Protein AF-A0A2G2C9H1-F1 (afdb_monomer_lite)

Structure (mmCIF, N/CA/C/O backbone):
data_AF-A0A2G2C9H1-F1
#
_entry.id   AF-A0A2G2C9H1-F1
#
loop_
_atom_site.group_PDB
_atom_site.id
_atom_site.type_symbol
_atom_site.label_atom_id
_atom_site.label_alt_id
_atom_site.label_comp_id
_atom_site.label_asym_id
_atom_site.label_entity_id
_atom_site.label_seq_id
_atom_site.pdbx_PDB_ins_code
_atom_site.Cartn_x
_atom_site.Cartn_y
_atom_site.Cartn_z
_atom_site.occupancy
_atom_site.B_iso_or_equiv
_atom_site.auth_seq_id
_atom_site.auth_comp_id
_atom_site.auth_asym_id
_atom_site.auth_atom_id
_atom_site.pdbx_PDB_model_num
ATOM 1 N N . MET A 1 1 ? 23.136 -4.762 14.634 1.00 49.09 1 MET A N 1
ATOM 2 C CA . MET A 1 1 ? 22.150 -5.448 13.784 1.00 49.09 1 MET A CA 1
ATOM 3 C C . MET A 1 1 ? 21.616 -6.623 14.573 1.00 49.09 1 MET A C 1
ATOM 5 O O . MET A 1 1 ? 22.398 -7.492 14.954 1.00 49.09 1 MET A O 1
ATOM 9 N N . SER A 1 2 ? 20.347 -6.567 14.955 1.00 43.72 2 SER A N 1
ATOM 10 C CA . SER A 1 2 ? 19.687 -7.634 15.710 1.00 43.72 2 SER A CA 1
ATOM 11 C C . SER A 1 2 ? 19.423 -8.851 14.798 1.00 43.72 2 SER A C 1
ATOM 13 O O . SER A 1 2 ? 19.455 -8.735 13.569 1.00 43.72 2 SER A O 1
ATOM 15 N N . MET A 1 3 ? 19.166 -10.040 15.362 1.00 52.12 3 MET A N 1
ATOM 16 C CA . MET A 1 3 ? 18.751 -11.195 14.540 1.00 52.12 3 MET A CA 1
ATOM 17 C C . MET A 1 3 ? 17.415 -10.939 13.819 1.00 52.12 3 MET A C 1
ATOM 19 O O . MET A 1 3 ? 17.218 -11.446 12.716 1.00 52.12 3 MET A O 1
ATOM 23 N N . THR A 1 4 ? 16.534 -10.114 14.396 1.00 59.34 4 THR A N 1
ATOM 24 C CA . THR A 1 4 ? 15.259 -9.703 13.793 1.00 59.34 4 THR A CA 1
ATOM 25 C C . THR A 1 4 ? 15.456 -8.790 12.580 1.00 59.34 4 THR A C 1
ATOM 27 O O . THR A 1 4 ? 14.817 -9.034 11.558 1.00 59.34 4 THR A O 1
ATOM 30 N N . ASP A 1 5 ? 16.426 -7.863 12.604 1.00 64.88 5 ASP A N 1
ATOM 31 C CA . ASP A 1 5 ? 16.750 -7.011 11.439 1.00 64.88 5 ASP A CA 1
ATOM 32 C C . ASP A 1 5 ? 17.152 -7.864 10.231 1.00 64.88 5 ASP A C 1
ATOM 34 O O . ASP A 1 5 ? 16.817 -7.570 9.087 1.00 64.88 5 ASP A O 1
ATOM 38 N N . THR A 1 6 ? 17.895 -8.944 10.483 1.00 72.75 6 THR A N 1
ATOM 39 C CA . THR A 1 6 ? 18.410 -9.816 9.421 1.00 72.75 6 THR A CA 1
ATOM 40 C C . THR A 1 6 ? 17.282 -10.636 8.785 1.00 72.75 6 THR A C 1
ATOM 42 O O . THR A 1 6 ? 17.287 -10.853 7.575 1.00 72.75 6 THR A O 1
ATOM 45 N N . ALA A 1 7 ? 16.288 -11.053 9.575 1.00 87.00 7 ALA A N 1
ATOM 46 C CA . ALA A 1 7 ? 15.131 -11.795 9.082 1.00 87.00 7 ALA A CA 1
ATOM 47 C C . ALA A 1 7 ? 14.200 -10.918 8.230 1.00 87.00 7 ALA A C 1
ATOM 49 O O . ALA A 1 7 ? 13.848 -11.307 7.118 1.00 87.00 7 ALA A O 1
ATOM 50 N N . GLU A 1 8 ? 13.853 -9.718 8.695 1.00 91.94 8 GLU A N 1
ATOM 51 C CA . GLU A 1 8 ? 12.958 -8.830 7.942 1.00 91.94 8 GLU A CA 1
ATOM 52 C C . GLU A 1 8 ? 13.624 -8.225 6.708 1.00 91.94 8 GLU A C 1
ATOM 54 O O . GLU A 1 8 ? 12.959 -8.004 5.701 1.00 91.94 8 GLU A O 1
ATOM 59 N N . ASN A 1 9 ? 14.944 -8.023 6.724 1.00 90.19 9 ASN A N 1
ATOM 60 C CA . ASN A 1 9 ? 15.671 -7.686 5.500 1.00 90.19 9 ASN A CA 1
ATOM 61 C C . ASN A 1 9 ? 15.537 -8.790 4.445 1.00 90.19 9 ASN A C 1
ATOM 63 O O . ASN A 1 9 ? 15.351 -8.488 3.270 1.00 90.19 9 ASN A O 1
ATOM 67 N N . ASN A 1 10 ? 15.586 -10.065 4.843 1.00 93.69 10 ASN A N 1
ATOM 68 C CA . ASN A 1 10 ? 15.377 -11.171 3.908 1.00 93.69 10 ASN A CA 1
ATOM 69 C C . ASN A 1 10 ? 13.933 -11.225 3.395 1.00 93.69 10 ASN A C 1
ATOM 71 O O . ASN A 1 10 ? 13.735 -11.492 2.214 1.00 93.69 10 ASN A O 1
ATOM 75 N N . MET A 1 11 ? 12.940 -10.943 4.243 1.00 96.31 11 MET A N 1
ATOM 76 C CA . MET A 1 11 ? 11.532 -10.860 3.828 1.00 96.31 11 MET A CA 1
ATOM 77 C C . MET A 1 11 ? 11.315 -9.740 2.801 1.00 96.31 11 MET A C 1
ATOM 79 O O . MET A 1 11 ? 10.787 -9.992 1.718 1.00 96.31 11 MET A O 1
ATOM 83 N N . ALA A 1 12 ? 11.804 -8.531 3.087 1.00 95.19 12 ALA A N 1
ATOM 84 C CA . ALA A 1 12 ? 11.688 -7.398 2.175 1.00 95.19 12 ALA A CA 1
ATOM 85 C C . ALA A 1 12 ? 12.452 -7.651 0.862 1.00 95.19 12 ALA A C 1
ATOM 87 O O . ALA A 1 12 ? 11.939 -7.404 -0.229 1.00 95.19 12 ALA A O 1
ATOM 88 N N . ASN A 1 13 ? 13.645 -8.246 0.934 1.00 92.50 13 ASN A N 1
ATOM 89 C CA . ASN A 1 13 ? 14.411 -8.610 -0.258 1.00 92.50 13 ASN A CA 1
ATOM 90 C C . ASN A 1 13 ? 13.768 -9.744 -1.066 1.00 92.50 13 ASN A C 1
ATOM 92 O O . ASN A 1 13 ? 13.920 -9.763 -2.284 1.00 92.50 13 ASN A O 1
ATOM 96 N N . ALA A 1 14 ? 13.024 -10.656 -0.435 1.00 97.44 14 ALA A N 1
ATOM 97 C CA . ALA A 1 14 ? 12.243 -11.655 -1.159 1.00 97.44 14 ALA A CA 1
ATOM 98 C C . ALA A 1 14 ? 11.138 -10.989 -1.993 1.00 97.44 14 ALA A C 1
ATOM 100 O O . ALA A 1 14 ? 10.982 -11.326 -3.164 1.00 97.44 14 ALA A O 1
ATOM 101 N N . ILE A 1 15 ? 10.435 -9.994 -1.436 1.00 98.19 15 ILE A N 1
ATOM 102 C CA . ILE A 1 15 ? 9.453 -9.185 -2.181 1.00 98.19 15 ILE A CA 1
ATOM 103 C C . ILE A 1 15 ? 10.123 -8.475 -3.364 1.00 98.19 15 ILE A C 1
ATOM 105 O O . ILE A 1 15 ? 9.612 -8.530 -4.486 1.00 98.19 15 ILE A O 1
ATOM 109 N N . ARG A 1 16 ? 11.285 -7.847 -3.142 1.00 93.75 16 ARG A N 1
ATOM 110 C CA . ARG A 1 16 ? 12.054 -7.165 -4.200 1.00 93.75 16 ARG A CA 1
ATOM 111 C C . ARG A 1 16 ? 12.460 -8.117 -5.319 1.00 93.75 16 ARG A C 1
ATOM 113 O O . ARG A 1 16 ? 12.230 -7.806 -6.484 1.00 93.75 16 ARG A O 1
ATOM 120 N N . ALA A 1 17 ? 13.011 -9.277 -4.965 1.00 93.12 17 ALA A N 1
ATOM 121 C CA . ALA A 1 17 ? 13.463 -10.272 -5.929 1.00 93.12 17 ALA A CA 1
ATOM 122 C C . ALA A 1 17 ? 12.301 -10.834 -6.757 1.00 93.12 17 ALA A C 1
ATOM 124 O O . ALA A 1 17 ? 12.351 -10.805 -7.984 1.00 93.12 17 ALA A O 1
ATOM 125 N N . LEU A 1 18 ? 11.211 -11.251 -6.102 1.00 98.00 18 LEU A N 1
ATOM 126 C CA . LEU A 1 18 ? 10.009 -11.725 -6.794 1.00 98.00 18 LEU A CA 1
ATOM 127 C C . LEU A 1 18 ? 9.446 -10.656 -7.737 1.00 98.00 18 LEU A C 1
ATOM 129 O O . LEU A 1 18 ? 9.079 -10.969 -8.867 1.00 98.00 18 LEU A O 1
ATOM 133 N N . THR A 1 19 ? 9.416 -9.396 -7.296 1.00 96.38 19 THR A N 1
ATOM 134 C CA . THR A 1 19 ? 8.946 -8.267 -8.108 1.00 96.38 19 THR A CA 1
ATOM 135 C C . THR A 1 19 ? 9.797 -8.083 -9.358 1.00 96.38 19 THR A C 1
ATOM 137 O O . THR A 1 19 ? 9.252 -8.088 -10.463 1.00 96.38 19 THR A O 1
ATOM 140 N N . MET A 1 20 ? 11.109 -7.880 -9.204 1.00 89.50 20 MET A N 1
ATOM 141 C CA . MET A 1 20 ? 11.975 -7.548 -10.337 1.00 89.50 20 MET A CA 1
ATOM 142 C C . MET A 1 20 ? 12.031 -8.698 -11.350 1.00 89.50 20 MET A C 1
ATOM 144 O O . MET A 1 20 ? 11.916 -8.452 -12.550 1.00 89.50 20 MET A O 1
ATOM 148 N N . ASP A 1 21 ? 12.084 -9.947 -10.875 1.00 90.12 21 ASP A N 1
ATOM 149 C CA . ASP A 1 21 ? 12.132 -11.131 -11.734 1.00 90.12 21 ASP A CA 1
ATOM 150 C C . ASP A 1 21 ? 10.814 -11.338 -12.492 1.00 90.12 21 ASP A C 1
ATOM 152 O O . ASP A 1 21 ? 10.832 -11.603 -13.695 1.00 90.12 21 ASP A O 1
ATOM 156 N N . ALA A 1 22 ? 9.660 -11.181 -11.833 1.00 93.88 22 ALA A N 1
ATOM 157 C CA . ALA A 1 22 ? 8.357 -11.346 -12.481 1.00 93.88 22 ALA A CA 1
ATOM 158 C C . ALA A 1 22 ? 8.083 -10.250 -13.520 1.00 93.88 22 ALA A C 1
ATOM 160 O O . ALA A 1 22 ? 7.604 -10.540 -14.619 1.00 93.88 22 ALA A O 1
ATOM 161 N N . VAL A 1 23 ? 8.418 -8.993 -13.205 1.00 86.44 23 VAL A N 1
ATOM 162 C CA . VAL A 1 23 ? 8.303 -7.870 -14.151 1.00 86.44 23 VAL A CA 1
ATOM 163 C C . VAL A 1 23 ? 9.212 -8.093 -15.361 1.00 86.44 23 VAL A C 1
ATOM 165 O O . VAL A 1 23 ? 8.775 -7.899 -16.498 1.00 86.44 23 VAL A O 1
ATOM 168 N N . GLN A 1 24 ? 10.450 -8.544 -15.134 1.00 84.44 24 GLN A N 1
ATOM 169 C CA . GLN A 1 24 ? 11.404 -8.840 -16.201 1.00 84.44 24 GLN A CA 1
ATOM 170 C C . GLN A 1 24 ? 10.944 -10.016 -17.072 1.00 84.44 24 GLN A C 1
ATOM 172 O O . GLN A 1 24 ? 11.025 -9.929 -18.298 1.00 84.44 24 GLN A O 1
ATOM 177 N N . ALA A 1 25 ? 10.428 -11.089 -16.466 1.00 82.81 25 ALA A N 1
ATOM 178 C CA . ALA A 1 25 ? 9.902 -12.254 -17.178 1.00 82.81 25 ALA A CA 1
ATOM 179 C C . ALA A 1 25 ? 8.678 -11.905 -18.040 1.00 82.81 25 ALA A C 1
ATOM 181 O O . ALA A 1 25 ? 8.556 -12.383 -19.167 1.00 82.81 25 ALA A O 1
ATOM 182 N N . ALA A 1 26 ? 7.801 -11.030 -17.542 1.00 84.69 26 ALA A N 1
ATOM 183 C CA . ALA A 1 26 ? 6.656 -10.523 -18.293 1.00 84.69 26 ALA A CA 1
ATOM 184 C C . ALA A 1 26 ? 7.039 -9.477 -19.356 1.00 84.69 26 ALA A C 1
ATOM 186 O O . ALA A 1 26 ? 6.204 -9.133 -20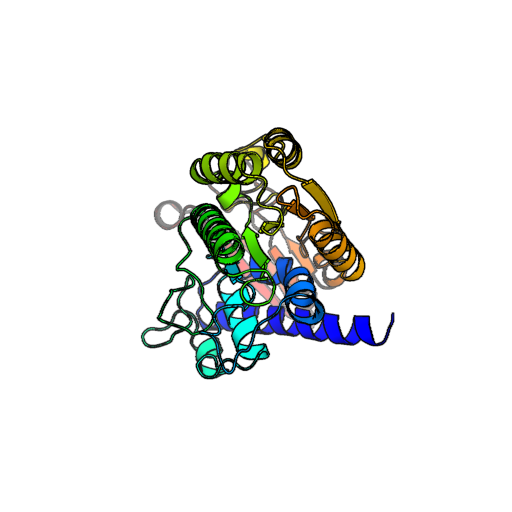.196 1.00 84.69 26 ALA A O 1
ATOM 187 N N . ASN A 1 27 ? 8.263 -8.933 -19.295 1.00 88.06 27 ASN A N 1
ATOM 188 C CA . ASN A 1 27 ? 8.705 -7.756 -20.050 1.00 88.06 27 ASN A CA 1
ATOM 189 C C . ASN A 1 27 ? 7.703 -6.584 -19.941 1.00 88.06 27 ASN A C 1
ATOM 191 O O . ASN A 1 27 ? 7.433 -5.865 -20.904 1.00 88.06 27 ASN A O 1
ATOM 195 N N . SER A 1 28 ? 7.057 -6.464 -18.776 1.00 83.50 28 SER A N 1
ATOM 196 C CA . SER A 1 28 ? 5.944 -5.549 -18.521 1.00 83.50 28 SER A CA 1
ATOM 197 C C . SER A 1 28 ? 5.666 -5.466 -17.023 1.00 83.50 28 SER A C 1
ATOM 199 O O . SER A 1 28 ? 5.574 -6.490 -16.350 1.00 83.50 28 SER A O 1
ATOM 201 N N . GLY A 1 29 ? 5.450 -4.262 -16.493 1.00 89.31 29 GLY A N 1
ATOM 202 C CA . GLY A 1 29 ? 5.064 -4.068 -15.095 1.00 89.31 29 GLY A CA 1
ATOM 203 C C . GLY A 1 29 ? 5.731 -2.869 -14.441 1.00 89.31 29 GLY A C 1
ATOM 204 O O . GLY A 1 29 ? 6.391 -2.079 -15.107 1.00 89.31 29 GLY A O 1
ATOM 205 N N . HIS A 1 30 ? 5.530 -2.743 -13.130 1.00 89.62 30 HIS A N 1
ATOM 206 C CA . HIS A 1 30 ? 5.985 -1.598 -12.343 1.00 89.62 30 HIS A CA 1
ATOM 207 C C . HIS A 1 30 ? 6.815 -2.098 -11.153 1.00 89.62 30 HIS A C 1
ATOM 209 O O . HIS A 1 30 ? 6.233 -2.510 -10.148 1.00 89.62 30 HIS A O 1
ATOM 215 N N . PRO A 1 31 ? 8.155 -2.112 -11.256 1.00 86.62 31 PRO A N 1
ATOM 216 C CA . PRO A 1 31 ? 9.010 -2.640 -10.198 1.00 86.62 31 PRO A CA 1
ATOM 217 C C . PRO A 1 31 ? 9.285 -1.616 -9.087 1.00 86.62 31 PRO A C 1
ATOM 219 O O . PRO A 1 31 ? 9.481 -2.011 -7.945 1.00 86.62 31 PRO A O 1
ATOM 222 N N . GLY A 1 32 ? 9.246 -0.313 -9.399 1.00 85.50 32 GLY A N 1
ATOM 223 C CA . GLY A 1 32 ? 9.651 0.763 -8.485 1.00 85.50 32 GLY A CA 1
ATOM 224 C C . GLY A 1 32 ? 8.892 0.765 -7.158 1.00 85.50 32 GLY A C 1
ATOM 225 O O . GLY A 1 32 ? 9.495 0.513 -6.117 1.00 85.50 32 GLY A O 1
ATOM 226 N N . MET A 1 33 ? 7.571 0.986 -7.197 1.00 92.06 33 MET A N 1
ATOM 227 C CA . MET A 1 33 ? 6.760 1.063 -5.974 1.00 92.06 33 MET A CA 1
ATOM 228 C C . MET A 1 33 ? 6.841 -0.215 -5.116 1.00 92.06 33 MET A C 1
ATOM 230 O O . MET A 1 33 ? 7.107 -0.088 -3.923 1.00 92.06 33 MET A O 1
ATOM 234 N N . PRO A 1 34 ? 6.692 -1.448 -5.655 1.00 94.94 34 PRO A N 1
ATOM 235 C CA . PRO A 1 34 ? 6.823 -2.647 -4.826 1.00 94.94 34 PRO A CA 1
ATOM 236 C C . PRO A 1 34 ? 8.170 -2.781 -4.115 1.00 94.94 34 PRO A C 1
ATOM 238 O O . PRO A 1 34 ? 8.212 -3.293 -3.001 1.00 94.94 34 PRO A O 1
ATOM 241 N N . MET A 1 35 ? 9.262 -2.337 -4.744 1.00 89.75 35 MET A N 1
ATOM 242 C CA . MET A 1 35 ? 10.593 -2.388 -4.138 1.00 89.75 35 MET A CA 1
ATOM 243 C C . MET A 1 35 ? 10.755 -1.325 -3.045 1.00 89.75 35 MET A C 1
ATOM 245 O O . MET A 1 35 ? 11.226 -1.648 -1.954 1.00 89.75 35 MET A O 1
ATOM 249 N N . GLY A 1 36 ? 10.282 -0.100 -3.302 1.00 87.81 36 GLY A N 1
ATOM 250 C CA . GLY A 1 36 ? 10.261 0.982 -2.315 1.00 87.81 36 GLY A CA 1
ATOM 251 C C . GLY A 1 36 ? 9.432 0.639 -1.076 1.00 87.81 36 GLY A C 1
ATOM 252 O O . GLY A 1 36 ? 9.897 0.758 0.053 1.00 87.81 36 GLY A O 1
ATOM 253 N N . MET A 1 37 ? 8.241 0.076 -1.283 1.00 94.94 37 MET A N 1
ATOM 254 C CA . MET A 1 37 ? 7.309 -0.286 -0.210 1.00 94.94 37 MET A CA 1
ATOM 255 C C . MET A 1 37 ? 7.601 -1.632 0.469 1.00 94.94 37 MET A C 1
ATOM 257 O O . MET A 1 37 ? 6.869 -2.016 1.384 1.00 94.94 37 MET A O 1
ATOM 261 N N . ALA A 1 38 ? 8.632 -2.377 0.056 1.00 95.62 38 ALA A N 1
ATOM 262 C CA . ALA A 1 38 ? 8.867 -3.729 0.567 1.00 95.62 38 ALA A CA 1
ATOM 263 C C . ALA A 1 38 ? 9.183 -3.759 2.073 1.00 95.62 38 ALA A C 1
ATOM 265 O O . ALA A 1 38 ? 8.743 -4.684 2.760 1.00 95.62 38 ALA A O 1
ATOM 266 N N . ASP A 1 39 ? 9.894 -2.762 2.612 1.00 94.31 39 ASP A N 1
ATOM 267 C CA . ASP A 1 39 ? 10.184 -2.690 4.052 1.00 94.31 39 ASP A CA 1
ATOM 268 C C . ASP A 1 39 ? 8.920 -2.386 4.866 1.00 94.31 39 ASP A C 1
ATOM 270 O O . ASP A 1 39 ? 8.620 -3.110 5.817 1.00 94.31 39 ASP A O 1
ATOM 274 N N . VAL A 1 40 ? 8.127 -1.394 4.447 1.00 96.00 40 VAL A N 1
ATOM 275 C CA . VAL A 1 40 ? 6.851 -1.056 5.098 1.00 96.00 40 VAL A CA 1
ATOM 276 C C . VAL A 1 40 ? 5.873 -2.217 5.054 1.00 96.00 40 VAL A C 1
ATOM 278 O O . VAL A 1 40 ? 5.286 -2.575 6.076 1.00 96.00 40 VAL A O 1
ATOM 281 N N . ALA A 1 41 ? 5.716 -2.841 3.886 1.00 97.38 41 ALA A N 1
ATOM 282 C CA . ALA A 1 41 ? 4.849 -3.998 3.740 1.00 97.38 41 ALA A CA 1
ATOM 283 C C . ALA A 1 41 ? 5.336 -5.168 4.604 1.00 97.38 41 ALA A C 1
ATOM 285 O O . ALA A 1 41 ? 4.526 -5.808 5.267 1.00 97.38 41 ALA A O 1
ATOM 286 N N . THR A 1 42 ? 6.647 -5.412 4.669 1.00 97.56 42 THR A N 1
ATOM 287 C CA . THR A 1 42 ? 7.211 -6.436 5.559 1.00 97.56 42 THR A CA 1
ATOM 288 C C . THR A 1 42 ? 6.836 -6.164 7.010 1.00 97.56 42 THR A C 1
ATOM 290 O O . THR A 1 42 ? 6.332 -7.061 7.676 1.00 97.56 42 THR A O 1
ATOM 293 N N . VAL A 1 43 ? 7.014 -4.935 7.497 1.00 97.75 43 VAL A N 1
ATOM 294 C CA . VAL A 1 43 ? 6.669 -4.577 8.880 1.00 97.75 43 VAL A CA 1
ATOM 295 C C . VAL A 1 43 ? 5.175 -4.757 9.144 1.00 97.75 43 VAL A C 1
ATOM 297 O O . VAL A 1 43 ? 4.807 -5.416 10.118 1.00 97.75 43 VAL A O 1
ATOM 300 N N . LEU A 1 44 ? 4.312 -4.230 8.270 1.00 98.50 44 LEU A N 1
ATOM 301 C CA . LEU A 1 44 ? 2.859 -4.361 8.399 1.00 98.50 44 LEU A CA 1
ATOM 302 C C . LEU A 1 44 ? 2.432 -5.831 8.463 1.00 98.50 44 LEU A C 1
ATOM 304 O O . LEU A 1 44 ? 1.730 -6.228 9.396 1.00 98.50 44 LEU A O 1
ATOM 308 N N . PHE A 1 45 ? 2.863 -6.633 7.489 1.00 98.44 45 PHE A N 1
ATOM 309 C CA . PHE A 1 45 ? 2.402 -8.010 7.341 1.00 98.44 45 PHE A CA 1
ATOM 310 C C . PHE A 1 45 ? 3.050 -8.986 8.326 1.00 98.44 45 PHE A C 1
ATOM 312 O O . PHE A 1 45 ? 2.431 -9.987 8.675 1.00 98.44 45 PHE A O 1
ATOM 319 N N . ASN A 1 46 ? 4.264 -8.703 8.802 1.00 97.38 46 ASN A N 1
ATOM 320 C CA . ASN A 1 46 ? 4.955 -9.545 9.779 1.00 97.38 46 ASN A CA 1
ATOM 321 C C . ASN A 1 46 ? 4.536 -9.240 11.225 1.00 97.38 46 ASN A C 1
ATOM 323 O O . ASN A 1 46 ? 4.513 -10.147 12.056 1.00 97.38 46 ASN A O 1
ATOM 327 N N . ARG A 1 47 ? 4.244 -7.971 11.553 1.00 97.81 47 ARG A N 1
ATOM 328 C CA . ARG A 1 47 ? 4.087 -7.531 12.952 1.00 97.81 47 ARG A CA 1
ATOM 329 C C . ARG A 1 47 ? 2.670 -7.099 13.343 1.00 97.81 47 ARG A C 1
ATOM 331 O O . ARG A 1 47 ? 2.354 -7.166 14.528 1.00 97.81 47 ARG A O 1
ATOM 338 N N . PHE A 1 48 ? 1.834 -6.628 12.412 1.00 98.62 48 PHE A N 1
ATOM 339 C CA . PHE A 1 48 ? 0.600 -5.906 12.772 1.00 98.62 48 PHE A CA 1
ATOM 340 C C . PHE A 1 48 ? -0.683 -6.483 12.196 1.00 98.62 48 PHE A C 1
ATOM 342 O O . PHE A 1 48 ? -1.689 -6.516 12.912 1.00 98.62 48 PHE A O 1
ATOM 349 N N . ILE A 1 49 ? -0.673 -6.860 10.919 1.00 98.38 49 ILE A N 1
ATOM 350 C CA . ILE A 1 49 ? -1.895 -7.247 10.223 1.00 98.38 49 ILE A CA 1
ATOM 351 C C . ILE A 1 49 ? -2.432 -8.576 10.765 1.00 98.38 49 ILE A C 1
ATOM 353 O O . ILE A 1 49 ? -1.681 -9.523 10.999 1.00 98.38 49 ILE A O 1
ATOM 357 N N . ASN A 1 50 ? -3.744 -8.653 10.940 1.00 98.25 50 ASN A N 1
ATOM 358 C CA . ASN A 1 50 ? -4.430 -9.833 11.438 1.00 98.25 50 ASN A CA 1
ATOM 359 C C . ASN A 1 50 ? -5.246 -10.494 10.322 1.00 98.25 50 ASN A C 1
ATOM 361 O O . ASN A 1 50 ? -6.378 -10.109 10.044 1.00 98.25 50 ASN A O 1
ATOM 365 N N . ILE A 1 51 ? -4.664 -11.482 9.648 1.00 98.25 51 ILE A N 1
ATOM 366 C CA . ILE A 1 51 ? -5.289 -12.203 8.531 1.00 98.25 51 ILE A CA 1
ATOM 367 C C . ILE A 1 51 ? -5.023 -13.702 8.648 1.00 98.25 51 ILE A C 1
ATOM 369 O O . ILE A 1 51 ? -4.047 -14.127 9.259 1.00 98.25 51 ILE A O 1
ATOM 373 N N . ASP A 1 52 ? -5.869 -14.500 8.001 1.00 97.94 52 ASP A N 1
ATOM 374 C CA . ASP A 1 52 ? -5.682 -15.944 7.867 1.00 97.94 52 ASP A CA 1
ATOM 375 C C . ASP A 1 52 ? -5.719 -16.326 6.376 1.00 97.94 52 ASP A C 1
ATOM 377 O O . ASP A 1 52 ? -6.805 -16.403 5.793 1.00 97.94 52 ASP A O 1
ATOM 381 N N . PRO A 1 53 ? -4.559 -16.581 5.738 1.00 97.19 53 PRO A N 1
ATOM 382 C CA . PRO A 1 53 ? -4.487 -17.024 4.343 1.00 97.19 53 PRO A CA 1
ATOM 383 C C . PRO A 1 53 ? -5.244 -18.331 4.060 1.00 97.19 53 PRO A C 1
ATOM 385 O O . PRO A 1 53 ? -5.633 -18.583 2.920 1.00 97.19 53 PRO A O 1
ATOM 388 N N . SER A 1 54 ? -5.483 -19.169 5.078 1.00 97.75 54 SER A N 1
ATOM 389 C CA . SER A 1 54 ? -6.286 -20.391 4.944 1.00 97.75 54 SER A CA 1
ATOM 390 C C . SER A 1 54 ? -7.797 -20.122 4.997 1.00 97.75 54 SER A C 1
ATOM 392 O O . SER A 1 54 ? -8.590 -20.931 4.506 1.00 97.75 54 SER A O 1
ATOM 394 N N . ASN A 1 55 ? -8.197 -18.962 5.529 1.00 98.00 55 ASN A N 1
ATOM 395 C CA . ASN A 1 55 ? -9.574 -18.483 5.590 1.00 98.00 55 ASN A CA 1
ATOM 396 C C . ASN A 1 55 ? -9.685 -17.005 5.157 1.00 98.00 55 ASN A C 1
ATOM 398 O O . ASN A 1 55 ? -10.060 -16.135 5.951 1.00 98.00 55 ASN A O 1
ATOM 402 N N . PRO A 1 56 ? -9.466 -16.699 3.865 1.00 96.56 56 PRO A N 1
ATOM 403 C CA . PRO A 1 56 ? -9.455 -15.325 3.353 1.00 96.56 56 PRO A CA 1
ATOM 404 C C . PRO A 1 56 ? -10.823 -14.625 3.411 1.00 96.56 56 PRO A C 1
ATOM 406 O O . PRO A 1 56 ? -10.942 -13.449 3.085 1.00 96.56 56 PRO A O 1
ATOM 409 N N . LYS A 1 57 ? -11.882 -15.345 3.806 1.00 97.31 57 LYS A N 1
ATOM 410 C CA . LYS A 1 57 ? -13.241 -14.820 3.997 1.00 97.31 57 LYS A CA 1
ATOM 411 C C . LYS A 1 57 ? -13.614 -14.645 5.468 1.00 97.31 57 LYS A C 1
ATOM 413 O O . LYS A 1 57 ? -14.772 -14.340 5.752 1.00 97.31 57 LYS A O 1
ATOM 418 N N . TRP A 1 58 ? -12.675 -14.831 6.397 1.00 98.38 58 TRP A N 1
ATOM 419 C CA . TRP A 1 58 ? -12.891 -14.541 7.811 1.00 98.38 58 TRP A CA 1
ATOM 420 C C . TRP A 1 58 ? -13.425 -13.114 7.981 1.00 98.38 58 TRP A C 1
ATOM 422 O O . TRP A 1 58 ? -12.835 -12.156 7.483 1.00 98.38 58 TRP A O 1
ATOM 432 N N . ALA A 1 59 ? -14.584 -12.988 8.631 1.00 98.12 59 ALA A N 1
ATOM 433 C CA . ALA A 1 59 ? -15.328 -11.735 8.710 1.00 98.12 59 ALA A CA 1
ATOM 434 C C . ALA A 1 59 ? -14.542 -10.606 9.394 1.00 98.12 59 ALA A C 1
ATOM 436 O O . ALA A 1 59 ? -14.634 -9.461 8.949 1.00 98.12 59 ALA A O 1
ATOM 437 N N . ASP A 1 60 ? -13.737 -10.944 10.402 1.00 98.62 60 ASP A N 1
ATOM 438 C CA . ASP A 1 60 ? -13.051 -9.984 11.271 1.00 98.62 60 ASP A CA 1
ATOM 439 C C . ASP A 1 60 ? -11.535 -9.903 11.027 1.00 98.62 60 ASP A C 1
ATOM 441 O O . ASP A 1 60 ? -10.770 -9.488 11.885 1.00 98.62 60 ASP A O 1
ATOM 445 N N . ARG A 1 61 ? -11.079 -10.320 9.839 1.00 98.75 61 ARG A N 1
ATOM 446 C CA . ARG A 1 61 ? -9.694 -10.080 9.410 1.00 98.75 61 ARG A CA 1
ATOM 447 C C . ARG A 1 61 ? -9.431 -8.578 9.240 1.00 98.75 61 ARG A C 1
ATOM 449 O O . ARG A 1 61 ? -10.324 -7.839 8.833 1.00 98.75 61 ARG A O 1
ATOM 456 N N . ASP A 1 62 ? -8.204 -8.118 9.400 1.00 98.94 62 ASP A N 1
ATOM 457 C CA . ASP A 1 62 ? -7.833 -6.784 8.929 1.00 98.94 62 ASP A CA 1
ATOM 458 C C . ASP A 1 62 ? -8.028 -6.686 7.408 1.00 98.94 62 ASP A C 1
ATOM 460 O O . ASP A 1 62 ? -7.812 -7.646 6.661 1.00 98.94 62 ASP A O 1
ATOM 464 N N . ARG A 1 63 ? -8.456 -5.517 6.932 1.00 98.88 63 ARG A N 1
ATOM 465 C CA . ARG A 1 63 ? -8.594 -5.236 5.499 1.00 98.88 63 ARG A CA 1
ATOM 466 C C . ARG A 1 63 ? -7.334 -4.551 4.997 1.00 98.88 63 ARG A C 1
ATOM 468 O O . ARG A 1 63 ? -6.854 -3.609 5.620 1.00 98.88 63 ARG A O 1
ATOM 475 N N . PHE A 1 64 ? -6.830 -4.980 3.845 1.00 98.88 64 PHE A N 1
ATOM 476 C CA . PHE A 1 64 ? -5.704 -4.337 3.172 1.00 98.88 64 PHE A CA 1
ATOM 477 C C . PHE A 1 64 ? -6.075 -3.957 1.739 1.00 98.88 64 PHE A C 1
ATOM 479 O O . PHE A 1 64 ? -6.498 -4.800 0.948 1.00 98.88 64 PHE A O 1
ATOM 486 N N . VAL A 1 65 ? -5.885 -2.685 1.391 1.00 98.94 65 VAL A N 1
ATOM 487 C CA . VAL A 1 65 ? -6.147 -2.151 0.052 1.00 98.94 65 VAL A CA 1
ATOM 488 C C . VAL A 1 65 ? -4.870 -1.568 -0.544 1.00 98.94 65 VAL A C 1
ATOM 490 O O . VAL A 1 65 ? -4.308 -0.595 -0.042 1.00 98.94 65 VAL A O 1
ATOM 493 N N . LEU A 1 66 ? -4.442 -2.111 -1.684 1.00 98.81 66 LEU A N 1
ATOM 494 C CA . LEU A 1 66 ? -3.375 -1.523 -2.489 1.00 98.81 66 LEU A CA 1
ATOM 495 C C . LEU A 1 66 ? -3.969 -0.491 -3.458 1.00 98.81 66 LEU A C 1
ATOM 497 O O . LEU A 1 66 ? -4.285 -0.817 -4.602 1.00 98.81 66 LEU A O 1
ATOM 501 N N . SER A 1 67 ? -4.151 0.754 -3.008 1.00 98.81 67 SER A N 1
ATOM 502 C CA . SER A 1 67 ? -4.719 1.826 -3.841 1.00 98.81 67 SER A CA 1
ATOM 503 C C . SER A 1 67 ? -3.811 2.184 -5.016 1.00 98.81 67 SER A C 1
ATOM 505 O O . SER A 1 67 ? -4.300 2.422 -6.121 1.00 98.81 67 SER A O 1
ATOM 507 N N . ALA A 1 68 ? -2.493 2.159 -4.809 1.00 97.56 68 ALA A N 1
ATOM 508 C CA . ALA A 1 68 ? -1.502 2.233 -5.881 1.00 97.56 68 ALA A CA 1
ATOM 509 C C . ALA A 1 68 ? -1.413 0.887 -6.634 1.00 97.56 68 ALA A C 1
ATOM 511 O O . ALA A 1 68 ? -0.385 0.215 -6.649 1.00 97.56 68 ALA A O 1
ATOM 512 N N . GLY A 1 69 ? -2.518 0.471 -7.261 1.00 98.06 69 GLY A N 1
ATOM 513 C CA . GLY A 1 69 ? -2.683 -0.873 -7.830 1.00 98.06 69 GLY A CA 1
ATOM 514 C C . GLY A 1 69 ? -1.670 -1.254 -8.913 1.00 98.06 69 GLY A C 1
ATOM 515 O O . GLY A 1 69 ? -1.521 -2.429 -9.232 1.00 98.06 69 GLY A O 1
ATOM 516 N N . HIS A 1 70 ? -0.958 -0.287 -9.494 1.00 96.06 70 HIS A N 1
ATOM 517 C CA . HIS A 1 70 ? 0.057 -0.554 -10.511 1.00 96.06 70 HIS A CA 1
ATOM 518 C C . HIS A 1 70 ? 1.223 -1.400 -9.965 1.00 96.06 70 HIS A C 1
ATOM 520 O O . HIS A 1 70 ? 1.777 -2.208 -10.714 1.00 96.06 70 HIS A O 1
ATOM 526 N N . GLY A 1 71 ? 1.558 -1.285 -8.672 1.00 97.19 71 GLY A N 1
ATOM 527 C CA . GLY A 1 71 ? 2.552 -2.139 -8.009 1.00 97.19 71 GLY A CA 1
ATOM 528 C C . GLY A 1 71 ? 1.956 -3.443 -7.484 1.00 97.19 71 GLY A C 1
ATOM 529 O O . GLY A 1 71 ? 2.246 -3.876 -6.373 1.00 97.19 71 GLY A O 1
ATOM 530 N N . SER A 1 72 ? 1.114 -4.080 -8.293 1.00 98.62 72 SER A N 1
ATOM 531 C CA . SER A 1 72 ? 0.436 -5.348 -8.001 1.00 98.62 72 SER A CA 1
ATOM 532 C C . SER A 1 72 ? 1.379 -6.470 -7.554 1.00 98.62 72 SER A C 1
ATOM 534 O O . SER A 1 72 ? 1.003 -7.277 -6.706 1.00 98.62 72 SER A O 1
ATOM 536 N N . MET A 1 73 ? 2.625 -6.479 -8.040 1.00 98.69 73 MET A N 1
ATOM 537 C CA . MET A 1 73 ? 3.642 -7.443 -7.611 1.00 98.69 73 MET A CA 1
ATOM 538 C C . MET A 1 73 ? 3.987 -7.371 -6.119 1.00 98.69 73 MET A C 1
ATOM 540 O O . MET A 1 73 ? 4.364 -8.399 -5.562 1.00 98.69 73 MET A O 1
ATOM 544 N N . LEU A 1 74 ? 3.789 -6.230 -5.446 1.00 98.62 74 LEU A N 1
ATOM 545 C CA . LEU A 1 74 ? 3.893 -6.153 -3.986 1.00 98.62 74 LEU A CA 1
ATOM 546 C C . LEU A 1 74 ? 2.878 -7.099 -3.334 1.00 98.62 74 LEU A C 1
ATOM 548 O O . LEU A 1 74 ? 3.242 -7.980 -2.560 1.00 98.62 74 LEU A O 1
ATOM 552 N N . LEU A 1 75 ? 1.606 -6.946 -3.713 1.00 98.56 75 LEU A N 1
ATOM 553 C CA . LEU A 1 75 ? 0.496 -7.728 -3.175 1.00 98.56 75 LEU A CA 1
ATOM 554 C C . LEU A 1 75 ? 0.622 -9.211 -3.530 1.00 98.56 75 LEU A C 1
ATOM 556 O O . LEU A 1 75 ? 0.442 -10.061 -2.666 1.00 98.56 75 LEU A O 1
ATOM 560 N N . TYR A 1 76 ? 0.981 -9.537 -4.773 1.00 98.81 76 TYR A N 1
ATOM 561 C CA . TYR A 1 76 ? 1.153 -10.934 -5.181 1.00 98.81 76 TYR A CA 1
ATOM 562 C C . TYR A 1 76 ? 2.331 -11.607 -4.479 1.00 98.81 76 TYR A C 1
ATOM 564 O O . TYR A 1 76 ? 2.200 -12.751 -4.050 1.00 98.81 76 TYR A O 1
ATOM 572 N N . SER A 1 77 ? 3.453 -10.900 -4.303 1.00 98.81 77 SER A N 1
ATOM 573 C CA . SER A 1 77 ? 4.597 -11.424 -3.548 1.00 98.81 77 SER A CA 1
ATOM 574 C C . SER A 1 77 ? 4.210 -11.712 -2.101 1.00 98.81 77 SER A C 1
ATOM 576 O O . SER A 1 77 ? 4.528 -12.779 -1.588 1.00 98.81 77 SER A O 1
ATOM 578 N N . ILE A 1 78 ? 3.471 -10.803 -1.459 1.00 98.56 78 ILE A N 1
ATOM 579 C CA . ILE A 1 78 ? 2.965 -10.997 -0.095 1.00 98.56 78 ILE A CA 1
ATOM 580 C C . ILE A 1 78 ? 2.032 -12.209 -0.034 1.00 98.56 78 ILE A C 1
ATOM 582 O O . ILE A 1 78 ? 2.243 -13.092 0.792 1.00 98.56 78 ILE A O 1
ATOM 586 N N . HIS A 1 79 ? 1.054 -12.313 -0.937 1.00 98.62 79 HIS A N 1
ATOM 587 C CA . HIS A 1 79 ? 0.120 -13.444 -0.962 1.00 98.62 79 HIS A CA 1
ATOM 588 C C . HIS A 1 79 ? 0.834 -14.781 -1.171 1.00 98.62 79 HIS A C 1
ATOM 590 O O . HIS A 1 79 ? 0.504 -15.765 -0.507 1.00 98.62 79 HIS A O 1
ATOM 596 N N . HIS A 1 80 ? 1.854 -14.808 -2.030 1.00 98.75 80 HIS A N 1
ATOM 597 C CA . HIS A 1 80 ? 2.703 -15.978 -2.218 1.00 98.75 80 HIS A CA 1
ATOM 598 C C . HIS A 1 80 ? 3.459 -16.355 -0.938 1.00 98.75 80 HIS A C 1
ATOM 600 O O . HIS A 1 80 ? 3.406 -17.502 -0.495 1.00 98.75 80 HIS A O 1
ATOM 606 N N . LEU A 1 81 ? 4.131 -15.383 -0.316 1.00 98.38 81 LEU A N 1
ATOM 607 C CA . LEU A 1 81 ? 4.955 -15.592 0.878 1.00 98.38 81 LEU A CA 1
ATOM 608 C C . LEU A 1 81 ? 4.127 -15.969 2.115 1.00 98.38 81 LEU A C 1
ATOM 610 O O . LEU A 1 81 ? 4.596 -16.736 2.953 1.00 98.38 81 LEU A O 1
ATOM 614 N N . LEU A 1 82 ? 2.890 -15.477 2.213 1.00 97.75 82 LEU A N 1
ATOM 615 C CA . LEU A 1 82 ? 1.934 -15.849 3.259 1.00 97.75 82 LEU A CA 1
ATOM 616 C C . LEU A 1 82 ? 1.273 -17.215 3.023 1.00 97.75 82 LEU A C 1
ATOM 618 O O . LEU A 1 82 ? 0.614 -17.737 3.920 1.00 97.75 82 LEU A O 1
ATOM 622 N N . GLY A 1 83 ? 1.438 -17.804 1.836 1.00 97.25 83 GLY A N 1
ATOM 623 C CA . GLY A 1 83 ? 0.911 -19.128 1.520 1.00 97.25 83 GLY A CA 1
ATOM 624 C C . GLY A 1 83 ? -0.573 -19.143 1.158 1.00 97.25 83 GLY A C 1
ATOM 625 O O . GLY A 1 83 ? -1.260 -20.125 1.450 1.00 97.25 83 GLY A O 1
ATOM 626 N N . TYR A 1 84 ? -1.082 -18.089 0.509 1.00 98.44 84 TYR A N 1
ATOM 627 C CA . TYR A 1 84 ? -2.404 -18.151 -0.116 1.00 98.44 84 TYR A CA 1
ATOM 628 C C . TYR A 1 84 ? -2.445 -19.302 -1.123 1.00 98.44 84 TYR A C 1
ATOM 630 O O . TYR A 1 84 ? -1.596 -19.422 -2.009 1.00 98.44 84 TYR A O 1
ATOM 638 N N . ARG A 1 85 ? -3.457 -20.162 -0.991 1.00 97.38 85 ARG A N 1
ATOM 639 C CA . ARG A 1 85 ? -3.550 -21.424 -1.743 1.00 97.38 85 ARG A CA 1
ATOM 640 C C . ARG A 1 85 ? -3.636 -21.248 -3.259 1.00 97.38 85 ARG A C 1
ATOM 642 O O . ARG A 1 85 ? -3.346 -22.193 -3.985 1.00 97.38 85 ARG A O 1
ATOM 649 N N . ASP A 1 86 ? -4.083 -20.086 -3.730 1.00 97.75 86 ASP A N 1
ATOM 650 C CA . ASP A 1 86 ? -4.215 -19.765 -5.149 1.00 97.75 86 ASP A CA 1
ATOM 651 C C . ASP A 1 86 ? -3.121 -18.814 -5.662 1.00 97.75 86 ASP A C 1
ATOM 653 O O . ASP A 1 86 ? -3.231 -18.325 -6.786 1.00 97.75 86 ASP A O 1
ATOM 657 N N . MET A 1 87 ? -2.060 -18.600 -4.874 1.00 98.50 87 MET A N 1
ATOM 658 C CA . MET A 1 87 ? -0.900 -17.769 -5.205 1.00 98.50 87 MET A CA 1
ATOM 659 C C . MET A 1 87 ? 0.414 -18.551 -5.041 1.00 98.50 87 MET A C 1
ATOM 661 O O . MET A 1 87 ? 1.301 -18.200 -4.264 1.00 98.50 87 MET A O 1
ATOM 665 N N . ASP A 1 88 ? 0.551 -19.658 -5.766 1.00 98.00 88 ASP A N 1
ATOM 666 C CA . ASP A 1 88 ? 1.819 -20.386 -5.830 1.00 98.00 88 ASP A CA 1
ATOM 667 C C . ASP A 1 88 ? 2.885 -19.638 -6.660 1.00 98.00 88 ASP A C 1
ATOM 669 O O . ASP A 1 88 ? 2.652 -18.570 -7.230 1.00 98.00 88 ASP A O 1
ATOM 673 N N . ILE A 1 89 ? 4.096 -20.199 -6.723 1.00 98.44 89 ILE A N 1
ATOM 674 C CA . ILE A 1 89 ? 5.205 -19.580 -7.460 1.00 98.44 89 ILE A CA 1
ATOM 675 C C . ILE A 1 89 ? 4.945 -19.524 -8.974 1.00 98.44 89 ILE A C 1
ATOM 677 O O . ILE A 1 89 ? 5.487 -18.657 -9.661 1.00 98.44 89 ILE A O 1
ATOM 681 N N . ASP A 1 90 ? 4.115 -20.421 -9.512 1.00 98.38 90 ASP A N 1
ATOM 682 C CA . ASP A 1 90 ? 3.800 -20.434 -10.938 1.00 98.38 90 ASP A CA 1
ATOM 683 C C . ASP A 1 90 ? 2.872 -19.271 -11.303 1.00 98.38 90 ASP A C 1
ATOM 685 O O . ASP A 1 90 ? 3.013 -18.719 -12.396 1.00 98.38 90 ASP A O 1
ATOM 689 N N . GLN A 1 91 ? 2.016 -18.808 -10.384 1.00 98.56 91 GLN A N 1
ATOM 690 C CA . GLN A 1 91 ? 1.307 -17.535 -10.553 1.00 98.56 91 GLN A CA 1
ATOM 691 C C . GLN A 1 91 ? 2.284 -16.364 -10.700 1.00 98.56 91 GLN A C 1
ATOM 693 O O . GLN A 1 91 ? 2.148 -15.565 -11.625 1.00 98.56 91 GLN A O 1
ATOM 698 N N . ILE A 1 92 ? 3.300 -16.273 -9.839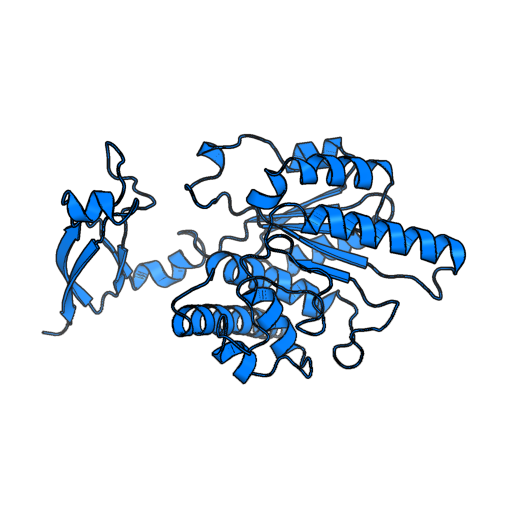 1.00 98.56 92 ILE A N 1
ATOM 699 C CA . ILE A 1 92 ? 4.292 -15.187 -9.897 1.00 98.56 92 ILE A CA 1
ATOM 700 C C . ILE A 1 92 ? 5.090 -15.223 -11.206 1.00 98.56 92 ILE A C 1
ATOM 702 O O . ILE A 1 92 ? 5.239 -14.200 -11.872 1.00 98.56 92 ILE A O 1
ATOM 706 N N . ARG A 1 93 ? 5.542 -16.410 -11.631 1.00 98.44 93 ARG A N 1
ATOM 707 C CA . ARG A 1 93 ? 6.271 -16.598 -12.901 1.00 98.44 93 ARG A CA 1
ATOM 708 C C . ARG A 1 93 ? 5.468 -16.196 -14.135 1.00 98.44 93 ARG A C 1
ATOM 710 O O . ARG A 1 93 ? 6.059 -15.843 -15.149 1.00 98.44 93 ARG A O 1
ATOM 717 N N . ASN A 1 94 ? 4.142 -16.268 -14.053 1.00 98.50 94 ASN A N 1
ATOM 718 C CA . ASN A 1 94 ? 3.228 -15.937 -15.141 1.00 98.50 94 ASN A CA 1
ATOM 719 C C . ASN A 1 94 ? 2.489 -14.610 -14.903 1.00 98.50 94 ASN A C 1
ATOM 721 O O . ASN A 1 94 ? 1.373 -14.412 -15.390 1.00 98.50 94 ASN A O 1
ATOM 725 N N . PHE A 1 95 ? 3.123 -13.681 -14.183 1.00 98.75 95 PHE A N 1
ATOM 726 C CA . PHE A 1 95 ? 2.639 -12.313 -14.046 1.00 98.75 95 PHE A CA 1
ATOM 727 C C . PHE A 1 95 ? 2.285 -11.706 -15.415 1.00 98.75 95 PHE A C 1
ATOM 729 O O . PHE A 1 95 ? 3.041 -11.805 -16.386 1.00 98.75 95 PHE A O 1
ATOM 736 N N . ARG A 1 96 ? 1.101 -11.087 -15.491 1.00 97.31 96 ARG A N 1
ATOM 737 C CA . ARG A 1 96 ? 0.519 -10.460 -16.695 1.00 97.31 96 ARG A CA 1
ATOM 738 C C . ARG A 1 96 ? 0.253 -11.403 -17.872 1.00 97.31 96 ARG A C 1
ATOM 740 O O . ARG A 1 96 ? 0.011 -10.922 -18.977 1.00 97.31 96 ARG A O 1
ATOM 747 N N . GLN A 1 97 ? 0.238 -12.717 -17.655 1.00 98.06 97 GLN A N 1
ATOM 748 C CA . GLN A 1 97 ? -0.077 -13.682 -18.708 1.00 98.06 97 GLN A CA 1
ATOM 749 C C . GLN A 1 97 ? -1.554 -14.091 -18.687 1.00 98.06 97 GLN A C 1
ATOM 751 O O . GLN A 1 97 ? -2.193 -14.198 -17.640 1.00 98.06 97 GLN A O 1
ATOM 756 N N . MET A 1 98 ? -2.112 -14.342 -19.872 1.00 96.88 98 MET A N 1
ATOM 757 C CA . MET A 1 98 ? -3.500 -14.784 -20.022 1.00 96.88 98 MET A CA 1
ATOM 758 C C . MET A 1 98 ? -3.726 -16.120 -19.298 1.00 96.88 98 MET A C 1
ATOM 760 O O . MET A 1 98 ? -2.973 -17.071 -19.490 1.00 96.88 98 MET A O 1
ATOM 764 N N . GLY A 1 99 ? -4.801 -16.205 -18.509 1.00 94.94 99 GLY A N 1
ATOM 765 C CA . GLY A 1 99 ? -5.183 -17.424 -17.785 1.00 94.94 99 GLY A CA 1
ATOM 766 C C . GLY A 1 99 ? -4.575 -17.559 -16.386 1.00 94.94 99 GLY A C 1
ATOM 767 O O . GLY A 1 99 ? -4.927 -18.500 -15.677 1.00 94.94 99 GLY A O 1
ATOM 768 N N . PHE A 1 100 ? -3.725 -16.617 -15.972 1.00 97.88 100 PHE A N 1
ATOM 769 C CA . PHE A 1 100 ? -3.174 -16.542 -14.619 1.00 97.88 100 PHE A CA 1
ATOM 770 C C . PHE A 1 100 ? -3.862 -15.454 -13.793 1.00 97.88 100 PHE A C 1
ATOM 772 O O . PHE A 1 100 ? -4.467 -14.527 -14.331 1.00 97.88 100 PHE A O 1
ATOM 779 N N . ARG A 1 101 ? -3.799 -15.594 -12.466 1.00 97.75 101 ARG A N 1
ATOM 780 C CA . ARG A 1 101 ? -4.474 -14.710 -11.501 1.00 97.75 101 ARG A CA 1
ATOM 781 C C . ARG A 1 101 ? -3.702 -13.420 -11.247 1.00 97.75 101 ARG A C 1
ATOM 783 O O . ARG A 1 101 ? -4.280 -12.425 -10.824 1.00 97.75 101 ARG A O 1
ATOM 790 N N . THR A 1 102 ? -2.401 -13.435 -11.511 1.00 98.31 102 THR A N 1
ATOM 791 C CA . THR A 1 102 ? -1.458 -12.325 -11.340 1.00 98.31 102 THR A CA 1
ATOM 792 C C . THR A 1 102 ? -1.589 -11.307 -12.476 1.00 98.31 102 THR A C 1
ATOM 794 O O . THR A 1 102 ? -0.676 -11.083 -13.272 1.00 98.31 102 THR A O 1
ATOM 797 N N . ALA A 1 103 ? -2.762 -10.678 -12.563 1.00 97.81 103 ALA A N 1
ATOM 798 C CA . ALA A 1 103 ? -3.077 -9.644 -13.542 1.00 97.81 103 ALA A CA 1
ATOM 799 C C . ALA A 1 103 ? -2.230 -8.374 -13.343 1.00 97.81 103 ALA A C 1
ATOM 801 O O . ALA A 1 103 ? -1.630 -8.153 -12.292 1.00 97.81 103 ALA A O 1
ATOM 802 N N . GLY A 1 104 ? -2.187 -7.492 -14.347 1.00 96.44 104 GLY A N 1
ATOM 803 C CA . GLY A 1 104 ? -1.355 -6.282 -14.290 1.00 96.44 104 GLY A CA 1
ATOM 804 C C . GLY A 1 104 ? -1.697 -5.321 -13.147 1.00 96.44 104 GLY A C 1
ATOM 805 O O . GLY A 1 104 ? -0.797 -4.619 -12.678 1.00 96.44 104 GLY A O 1
ATOM 806 N N . HIS A 1 105 ? -2.948 -5.347 -12.687 1.00 98.56 105 HIS A N 1
ATOM 807 C CA . HIS A 1 105 ? -3.470 -4.689 -11.488 1.00 98.56 105 HIS A CA 1
ATOM 808 C C . HIS A 1 105 ? -4.281 -5.718 -10.670 1.00 98.56 105 HIS A C 1
ATOM 810 O O . HIS A 1 105 ? -4.740 -6.692 -11.268 1.00 98.56 105 HIS A O 1
ATOM 816 N N . PRO A 1 106 ? -4.462 -5.551 -9.345 1.00 98.25 106 PRO A N 1
ATOM 817 C CA . PRO A 1 106 ? -5.219 -6.493 -8.524 1.00 98.25 106 PRO A CA 1
ATOM 818 C C . PRO A 1 106 ? -6.693 -6.543 -8.930 1.00 98.25 106 PRO A C 1
ATOM 820 O O . PRO A 1 106 ? -7.322 -5.499 -9.096 1.00 98.25 106 PRO A O 1
ATOM 823 N N . GLU A 1 107 ? -7.254 -7.747 -9.026 1.00 98.44 107 GLU A N 1
ATOM 824 C CA . GLU A 1 107 ? -8.644 -7.980 -9.429 1.00 98.44 107 GLU A CA 1
ATOM 825 C C . GLU A 1 107 ? -9.397 -8.760 -8.339 1.00 98.44 107 GLU A C 1
ATOM 827 O O . GLU A 1 107 ? -9.093 -9.921 -8.044 1.00 98.44 107 GLU A O 1
ATOM 832 N N . TYR A 1 108 ? -10.398 -8.123 -7.724 1.00 98.38 108 TYR A N 1
ATOM 833 C CA . TYR A 1 108 ? -11.258 -8.758 -6.727 1.00 98.38 108 TYR A CA 1
ATOM 834 C C . TYR A 1 108 ? -11.977 -9.976 -7.315 1.00 98.38 108 TYR A C 1
ATOM 836 O O . TYR A 1 108 ? -12.550 -9.922 -8.403 1.00 98.38 108 TYR A O 1
ATOM 844 N N . GLY A 1 109 ? -11.976 -11.080 -6.567 1.00 96.25 109 GLY A N 1
ATOM 845 C CA . GLY A 1 109 ? -12.611 -12.336 -6.971 1.00 96.25 109 GLY A CA 1
ATOM 846 C C . GLY A 1 109 ? -11.783 -13.191 -7.935 1.00 96.25 109 GLY A C 1
ATOM 847 O O . GLY A 1 109 ? -12.135 -14.352 -8.142 1.00 96.25 109 GLY A O 1
ATOM 848 N N . HIS A 1 110 ? -10.678 -12.669 -8.480 1.00 96.06 110 HIS A N 1
ATOM 849 C CA . HIS A 1 110 ? -9.749 -13.433 -9.320 1.00 96.06 110 HIS A CA 1
ATOM 850 C C . HIS A 1 110 ? -8.594 -14.062 -8.539 1.00 96.06 110 HIS A C 1
ATOM 852 O O . HIS A 1 110 ? -8.162 -15.153 -8.911 1.00 96.06 110 HIS A O 1
ATOM 858 N N . ALA A 1 111 ? -8.138 -13.446 -7.447 1.00 97.19 111 ALA A N 1
ATOM 859 C CA . ALA A 1 111 ? -7.245 -14.076 -6.474 1.00 97.19 111 ALA A CA 1
ATOM 860 C C . ALA A 1 111 ? -7.761 -13.874 -5.044 1.00 97.19 111 ALA A C 1
ATOM 862 O O . ALA A 1 111 ? -8.417 -12.868 -4.746 1.00 97.19 111 ALA A O 1
ATOM 863 N N . GLU A 1 112 ? -7.489 -14.829 -4.158 1.00 97.38 112 GLU A N 1
ATOM 864 C CA . GLU A 1 112 ? -7.835 -14.707 -2.743 1.00 97.38 112 GLU A CA 1
ATOM 865 C C . GLU A 1 112 ? -7.004 -13.607 -2.059 1.00 97.38 112 GLU A C 1
ATOM 867 O O . GLU A 1 112 ? -5.915 -13.252 -2.501 1.00 97.38 112 GLU A O 1
ATOM 872 N N . GLY A 1 113 ? -7.561 -12.997 -1.008 1.00 96.81 113 GLY A N 1
ATOM 873 C CA . GLY A 1 113 ? -6.907 -11.909 -0.268 1.00 96.81 113 GLY A CA 1
ATOM 874 C C . GLY A 1 113 ? -6.879 -10.548 -0.977 1.00 96.81 113 GLY A C 1
ATOM 875 O O . GLY A 1 113 ? -6.409 -9.577 -0.393 1.00 96.81 113 GLY A O 1
ATOM 876 N N . ILE A 1 114 ? -7.354 -10.437 -2.222 1.00 98.56 114 ILE A N 1
ATOM 877 C CA . ILE A 1 114 ? -7.569 -9.138 -2.879 1.00 98.56 114 ILE A CA 1
ATOM 878 C C . ILE A 1 114 ? -8.922 -8.586 -2.426 1.00 98.56 114 ILE A C 1
ATOM 880 O O . ILE A 1 114 ? -9.965 -9.114 -2.806 1.00 98.56 114 ILE A O 1
ATOM 884 N N . GLU A 1 115 ? -8.908 -7.521 -1.623 1.00 98.44 115 GLU A N 1
ATOM 885 C CA . GLU A 1 115 ? -10.123 -6.932 -1.035 1.00 98.44 115 GLU A CA 1
ATOM 886 C C . GLU A 1 115 ? -10.970 -6.135 -2.034 1.00 98.44 115 GLU A C 1
ATOM 888 O O . GLU A 1 115 ? -12.193 -6.078 -1.918 1.00 98.44 115 GLU A O 1
ATOM 893 N N . THR A 1 116 ? -10.334 -5.509 -3.024 1.00 98.69 116 THR A N 1
ATOM 894 C CA . THR A 1 116 ? -11.005 -4.736 -4.074 1.00 98.69 116 THR A CA 1
ATOM 895 C C . THR A 1 116 ? -10.130 -4.655 -5.323 1.00 98.69 116 THR A C 1
ATOM 897 O O . THR A 1 116 ? -8.904 -4.751 -5.236 1.00 98.69 116 THR A O 1
ATOM 900 N N . THR A 1 117 ? -10.755 -4.468 -6.486 1.00 98.81 117 THR A N 1
ATOM 901 C CA . THR A 1 117 ? -10.037 -4.184 -7.732 1.00 98.81 117 THR A CA 1
ATOM 902 C C . THR A 1 117 ? -9.502 -2.758 -7.692 1.00 98.81 117 THR A C 1
ATOM 904 O O . THR A 1 117 ? -10.263 -1.815 -7.470 1.00 98.81 117 THR A O 1
ATOM 907 N N . THR A 1 118 ? -8.206 -2.585 -7.939 1.00 98.81 118 THR A N 1
ATOM 908 C CA . THR A 1 118 ? -7.565 -1.264 -8.030 1.00 98.81 118 THR A CA 1
ATOM 909 C C . THR A 1 118 ? -6.835 -1.102 -9.360 1.00 98.81 118 THR A C 1
ATOM 911 O O . THR A 1 118 ? -6.861 -1.980 -10.217 1.00 98.81 118 THR A O 1
ATOM 914 N N . GLY A 1 119 ? -6.244 0.070 -9.585 1.00 96.00 119 GLY A N 1
ATOM 915 C CA . GLY A 1 119 ? -5.656 0.467 -10.865 1.00 96.00 119 GLY A CA 1
ATOM 916 C C . GLY A 1 119 ? -6.031 1.905 -11.198 1.00 96.00 119 GLY A C 1
ATOM 917 O O . GLY A 1 119 ? -5.134 2.742 -11.268 1.00 96.00 119 GLY A O 1
ATOM 918 N N . PRO A 1 120 ? -7.334 2.235 -11.281 1.00 98.31 120 PRO A N 1
ATOM 919 C CA . PRO A 1 120 ? -7.786 3.621 -11.271 1.00 98.31 120 PRO A CA 1
ATOM 920 C C . PRO A 1 120 ? -7.366 4.289 -9.957 1.00 98.31 120 PRO A C 1
ATOM 922 O O . PRO A 1 120 ? -7.814 3.893 -8.875 1.00 98.31 120 PRO A O 1
ATOM 925 N N . LEU A 1 121 ? -6.461 5.262 -10.051 1.00 97.19 121 LEU A N 1
ATOM 926 C CA . LEU A 1 121 ? -5.854 5.915 -8.895 1.00 97.19 121 LEU A CA 1
ATOM 927 C C . LEU A 1 121 ? -6.922 6.587 -8.011 1.00 97.19 121 LEU A C 1
ATOM 929 O O . LEU A 1 121 ? -7.990 6.986 -8.470 1.00 97.19 121 LEU A O 1
ATOM 933 N N . GLY A 1 122 ? -6.663 6.640 -6.703 1.00 98.06 122 GLY A N 1
ATOM 934 C CA . GLY A 1 122 ? -7.554 7.248 -5.705 1.00 98.06 122 GLY A CA 1
ATOM 935 C C . GLY A 1 122 ? -8.765 6.397 -5.290 1.00 98.06 122 GLY A C 1
ATOM 936 O O . GLY A 1 122 ? -9.182 6.466 -4.133 1.00 98.06 122 GLY A O 1
ATOM 937 N N . GLN A 1 123 ? -9.298 5.527 -6.158 1.00 98.81 123 GLN A N 1
ATOM 938 C CA . GLN A 1 123 ? -10.482 4.715 -5.823 1.00 98.81 123 GLN A CA 1
ATOM 939 C C . GLN A 1 123 ? -10.238 3.707 -4.693 1.00 98.81 123 GLN A C 1
ATOM 941 O O . GLN A 1 123 ? -11.160 3.399 -3.935 1.00 98.81 123 GLN A O 1
ATOM 946 N N . GLY A 1 124 ? -9.007 3.209 -4.540 1.00 98.81 124 GLY A N 1
ATOM 947 C CA . GLY A 1 124 ? -8.652 2.329 -3.426 1.00 98.81 124 GLY A CA 1
ATOM 948 C C . GLY A 1 124 ? -8.794 3.024 -2.069 1.00 98.81 124 GLY A C 1
ATOM 949 O O . GLY A 1 124 ? -9.350 2.432 -1.147 1.00 98.81 124 GLY A O 1
ATOM 950 N N . ILE A 1 125 ? -8.396 4.299 -1.966 1.00 98.88 125 ILE A N 1
ATOM 951 C CA . ILE A 1 125 ? -8.590 5.117 -0.755 1.00 98.88 125 ILE A CA 1
ATOM 952 C C . ILE A 1 125 ? -10.083 5.234 -0.439 1.00 98.88 125 ILE A C 1
ATOM 954 O O . ILE A 1 125 ? -10.505 4.898 0.664 1.00 98.88 125 ILE A O 1
ATOM 958 N N . ALA A 1 126 ? -10.898 5.645 -1.415 1.00 98.88 126 ALA A N 1
ATOM 959 C CA . ALA A 1 126 ? -12.343 5.790 -1.221 1.00 98.88 126 ALA A CA 1
ATOM 960 C C . ALA A 1 126 ? -13.018 4.464 -0.823 1.00 98.88 126 ALA A C 1
ATOM 962 O O . ALA A 1 126 ? -13.873 4.431 0.062 1.00 98.88 126 ALA A O 1
ATOM 963 N N . THR A 1 127 ? -12.590 3.353 -1.425 1.00 98.88 127 THR A N 1
ATOM 964 C CA . THR A 1 127 ? -13.097 2.017 -1.087 1.00 98.88 127 THR A CA 1
ATOM 965 C C . THR A 1 127 ? -12.731 1.622 0.344 1.00 98.88 127 THR A C 1
ATOM 967 O O . THR A 1 127 ? -13.580 1.115 1.074 1.00 98.88 127 THR A O 1
ATOM 970 N N . ALA A 1 128 ? -11.497 1.889 0.772 1.00 98.94 128 ALA A N 1
ATOM 971 C CA . ALA A 1 128 ? -11.042 1.610 2.129 1.00 98.94 128 ALA A CA 1
ATOM 972 C C . ALA A 1 128 ? -11.775 2.452 3.184 1.00 98.94 128 ALA A C 1
ATOM 974 O O . ALA A 1 128 ? -12.128 1.932 4.239 1.00 98.94 128 ALA A O 1
ATOM 975 N N . VAL A 1 129 ? -12.092 3.716 2.884 1.00 98.94 129 VAL A N 1
ATOM 976 C CA . VAL A 1 129 ? -12.978 4.528 3.736 1.00 98.94 129 VAL A CA 1
ATOM 977 C C . VAL A 1 129 ? -14.339 3.843 3.894 1.00 98.94 129 VAL A C 1
ATOM 979 O O . VAL A 1 129 ? -14.836 3.714 5.010 1.00 98.94 129 VAL A O 1
ATOM 982 N N . GLY A 1 130 ? -14.914 3.321 2.807 1.00 98.88 130 GLY A N 1
ATOM 983 C CA . GLY A 1 130 ? -16.141 2.521 2.865 1.00 98.88 130 GLY A CA 1
ATOM 984 C C . GLY A 1 130 ? -16.013 1.258 3.729 1.00 98.88 130 GLY A C 1
ATOM 985 O O . GLY A 1 130 ? -16.929 0.950 4.493 1.00 98.88 130 GLY A O 1
ATOM 986 N N . MET A 1 131 ? -14.881 0.549 3.656 1.00 98.94 131 MET A N 1
ATOM 987 C CA . MET A 1 131 ? -14.598 -0.618 4.506 1.00 98.94 131 MET A CA 1
ATOM 988 C C . MET A 1 131 ? -14.526 -0.238 5.990 1.00 98.94 131 MET A C 1
ATOM 990 O O . MET A 1 131 ? -15.166 -0.896 6.807 1.00 98.94 131 MET A O 1
ATOM 994 N N . ALA A 1 132 ? -13.839 0.855 6.332 1.00 98.88 132 ALA A N 1
ATOM 995 C CA . ALA A 1 132 ? -13.746 1.352 7.704 1.00 98.88 132 ALA A CA 1
ATOM 996 C C . ALA A 1 132 ? -15.110 1.817 8.252 1.00 98.88 132 ALA A C 1
ATOM 998 O O . ALA A 1 132 ? -15.454 1.521 9.396 1.00 98.88 132 ALA A O 1
ATOM 999 N N . ILE A 1 133 ? -15.937 2.477 7.430 1.00 98.88 133 ILE A N 1
ATOM 1000 C CA . ILE A 1 133 ? -17.325 2.813 7.795 1.00 98.88 133 ILE A CA 1
ATOM 1001 C C . ILE A 1 133 ? -18.127 1.536 8.070 1.00 98.88 133 ILE A C 1
ATOM 1003 O O . ILE A 1 133 ? -18.830 1.451 9.077 1.00 98.88 133 ILE A O 1
ATOM 1007 N N . ALA A 1 134 ? -18.024 0.533 7.194 1.00 98.81 134 ALA A N 1
ATOM 1008 C CA . ALA A 1 134 ? -18.742 -0.728 7.349 1.00 98.81 134 ALA A CA 1
ATOM 1009 C C . ALA A 1 134 ? -18.318 -1.488 8.614 1.00 98.81 134 ALA A C 1
ATOM 1011 O O . ALA A 1 134 ? -19.161 -2.121 9.251 1.00 98.81 134 ALA A O 1
ATOM 1012 N N . GLU A 1 135 ? -17.042 -1.428 8.983 1.00 98.75 135 GLU A N 1
ATOM 1013 C CA . GLU A 1 135 ? -16.517 -2.005 10.218 1.00 98.75 135 GLU A CA 1
ATOM 1014 C C . GLU A 1 135 ? -17.098 -1.281 11.445 1.00 98.75 135 GLU A C 1
ATOM 1016 O O . GLU A 1 135 ? -17.770 -1.927 12.249 1.00 98.75 135 GLU A O 1
ATOM 1021 N N . ARG A 1 136 ? -17.022 0.058 11.516 1.00 98.38 136 ARG A N 1
ATOM 1022 C CA . ARG A 1 136 ? -17.601 0.844 12.628 1.00 98.38 136 ARG A CA 1
ATOM 1023 C C . ARG A 1 136 ? -19.114 0.666 12.763 1.00 98.38 136 ARG A C 1
ATOM 1025 O O . ARG A 1 136 ? -19.630 0.556 13.873 1.00 98.38 136 ARG A O 1
ATOM 1032 N N . MET A 1 137 ? -19.846 0.589 11.650 1.00 98.50 137 MET A N 1
ATOM 1033 C CA . MET A 1 137 ? -21.292 0.325 11.663 1.00 98.50 137 MET A CA 1
ATOM 1034 C C . MET A 1 137 ? -21.632 -1.070 1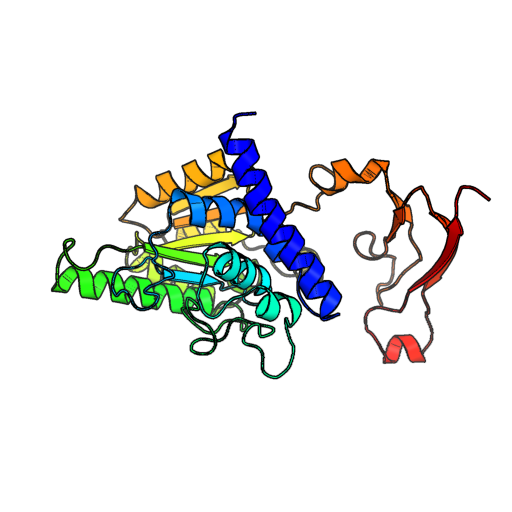2.201 1.00 98.50 137 MET A C 1
ATOM 1036 O O . MET A 1 137 ? -22.646 -1.239 12.882 1.00 98.50 137 MET A O 1
ATOM 1040 N N . GLN A 1 138 ? -20.823 -2.079 11.873 1.00 98.56 138 GLN A N 1
ATOM 1041 C CA . GLN A 1 138 ? -21.029 -3.443 12.354 1.00 98.56 138 GLN A CA 1
ATOM 1042 C C . GLN A 1 138 ? -20.605 -3.590 13.816 1.00 98.56 138 GLN A C 1
ATOM 1044 O O . GLN A 1 138 ? -21.371 -4.154 14.595 1.00 98.56 138 GLN A O 1
ATOM 1049 N N . ASN A 1 139 ? -19.469 -3.015 14.209 1.00 98.50 139 ASN A N 1
ATOM 1050 C CA . ASN A 1 139 ? -19.024 -2.936 15.597 1.00 98.50 139 ASN A CA 1
ATOM 1051 C C . ASN A 1 139 ? -20.083 -2.258 16.484 1.00 98.50 139 ASN A C 1
ATOM 1053 O O . ASN A 1 139 ? -20.525 -2.850 17.464 1.00 98.50 139 ASN A O 1
ATOM 1057 N N . ALA A 1 140 ? -20.644 -1.116 16.072 1.00 98.12 140 ALA A N 1
ATOM 1058 C CA . ALA A 1 140 ? -21.719 -0.450 16.819 1.00 98.12 140 ALA A CA 1
ATOM 1059 C C . ALA A 1 140 ? -22.982 -1.319 17.009 1.00 98.12 140 ALA A C 1
ATOM 1061 O O . ALA A 1 140 ? -23.770 -1.088 17.928 1.00 98.12 140 ALA A O 1
ATOM 1062 N N . LYS A 1 141 ? -23.202 -2.308 16.133 1.00 98.31 141 LYS A N 1
ATOM 1063 C CA . LYS A 1 141 ? -24.348 -3.223 16.189 1.00 98.31 141 LYS A CA 1
ATOM 1064 C C . LYS A 1 141 ? -24.061 -4.505 16.974 1.00 98.31 141 LYS A C 1
ATOM 1066 O O . LYS A 1 141 ? -24.983 -5.034 17.595 1.00 98.31 141 LYS A O 1
ATOM 1071 N N . PHE A 1 142 ? -22.842 -5.033 16.890 1.00 98.19 142 PHE A N 1
ATOM 1072 C CA . PHE A 1 142 ? -22.493 -6.374 17.373 1.00 98.19 142 PHE A CA 1
ATOM 1073 C C . PHE A 1 142 ? -21.475 -6.390 18.522 1.00 98.19 142 PHE A C 1
ATOM 1075 O O . PHE A 1 142 ? -21.404 -7.394 19.224 1.00 98.19 142 PHE A O 1
ATOM 1082 N N . GLY A 1 143 ? -20.773 -5.282 18.764 1.00 97.81 143 GLY A N 1
ATOM 1083 C CA . GLY A 1 143 ? -19.769 -5.120 19.814 1.00 97.81 143 GLY A CA 1
ATOM 1084 C C . GLY A 1 143 ? -18.364 -5.586 19.422 1.00 97.81 143 GLY A C 1
ATOM 1085 O O . GLY A 1 143 ? -18.178 -6.301 18.434 1.00 97.81 143 GLY A O 1
ATOM 1086 N N . ASP A 1 144 ? -17.393 -5.191 20.249 1.00 96.12 144 ASP A N 1
ATOM 1087 C CA . ASP A 1 144 ? -15.956 -5.442 20.056 1.00 96.12 144 ASP A CA 1
ATOM 1088 C C . ASP A 1 144 ? -15.602 -6.940 20.071 1.00 96.12 144 ASP A C 1
ATOM 1090 O O . ASP A 1 144 ? -14.671 -7.368 19.406 1.00 96.12 144 ASP A O 1
ATOM 1094 N N . ASP A 1 145 ? -16.386 -7.779 20.758 1.00 96.81 145 ASP A N 1
ATOM 1095 C CA . ASP A 1 145 ? -16.146 -9.232 20.802 1.00 96.81 145 ASP A CA 1
ATOM 1096 C C . ASP A 1 145 ? -16.361 -9.933 19.441 1.00 96.81 145 ASP A C 1
ATOM 1098 O O . ASP A 1 145 ? -16.033 -11.113 19.288 1.00 96.81 145 ASP A O 1
ATOM 1102 N N . VAL A 1 146 ? -16.988 -9.250 18.475 1.00 97.62 146 VAL A N 1
ATOM 1103 C CA . VAL A 1 146 ? -17.392 -9.825 17.179 1.00 97.62 146 VAL A CA 1
ATOM 1104 C C . VAL A 1 146 ? -16.783 -9.085 15.993 1.00 97.62 146 VAL A C 1
ATOM 1106 O O . VAL A 1 146 ? -16.544 -9.713 14.959 1.00 97.62 146 VAL A O 1
ATOM 1109 N N . VAL A 1 147 ? -16.616 -7.765 16.104 1.00 98.56 147 VAL A N 1
ATOM 1110 C CA . VAL A 1 147 ? -16.113 -6.915 15.022 1.00 98.56 147 VAL A CA 1
ATOM 1111 C C . VAL A 1 147 ? -15.097 -5.939 15.597 1.00 98.56 147 VAL A C 1
ATOM 1113 O O . VAL A 1 147 ? -15.501 -4.984 16.255 1.00 98.56 147 VAL A O 1
ATOM 1116 N N . ASP A 1 148 ? -13.812 -6.176 15.365 1.00 98.25 148 ASP A N 1
ATOM 1117 C CA . ASP A 1 148 ? -12.721 -5.383 15.939 1.00 98.25 148 ASP A CA 1
ATOM 1118 C C . ASP A 1 148 ? -11.472 -5.394 15.040 1.00 98.25 148 ASP A C 1
ATOM 1120 O O . ASP A 1 148 ? -10.384 -5.804 15.445 1.00 98.25 148 ASP A O 1
ATOM 1124 N N . HIS A 1 149 ? -11.609 -4.936 13.791 1.00 98.88 149 HIS A N 1
ATOM 1125 C CA . HIS A 1 149 ? -10.516 -4.987 12.811 1.00 98.88 149 HIS A CA 1
ATOM 1126 C C . HIS A 1 149 ? -10.115 -3.625 12.245 1.00 98.88 149 HIS A C 1
ATOM 1128 O O . HIS A 1 149 ? -10.845 -2.633 12.305 1.00 98.88 149 HIS A O 1
ATOM 1134 N N . TRP A 1 150 ? -8.908 -3.584 11.686 1.00 98.88 150 TRP A N 1
ATOM 1135 C CA . TRP A 1 150 ? -8.300 -2.412 11.070 1.00 98.88 150 TRP A CA 1
ATOM 1136 C C . TRP A 1 150 ? -8.473 -2.427 9.554 1.00 98.88 150 TRP A C 1
ATOM 1138 O O . TRP A 1 150 ? -8.620 -3.475 8.920 1.00 98.88 150 TRP A O 1
ATOM 1148 N N . THR A 1 151 ? -8.414 -1.240 8.952 1.00 98.94 151 THR A N 1
ATOM 1149 C CA . THR A 1 151 ? -8.302 -1.068 7.502 1.00 98.94 151 THR A CA 1
ATOM 1150 C C . THR A 1 151 ? -6.995 -0.356 7.167 1.00 98.94 151 THR A C 1
ATOM 1152 O O . THR A 1 151 ? -6.770 0.780 7.582 1.00 98.94 151 THR A O 1
ATOM 1155 N N . TYR A 1 152 ? -6.150 -1.017 6.381 1.00 98.94 152 TYR A N 1
ATOM 1156 C CA . TYR A 1 152 ? -4.858 -0.526 5.915 1.00 98.94 152 TYR A CA 1
ATOM 1157 C C . TYR A 1 152 ? -4.892 -0.199 4.429 1.00 98.94 152 TYR A C 1
ATOM 1159 O O . TYR A 1 152 ? -5.423 -0.968 3.624 1.00 98.94 152 TYR A O 1
ATOM 1167 N N . VAL A 1 153 ? -4.265 0.910 4.047 1.00 98.88 153 VAL A N 1
ATOM 1168 C CA . VAL A 1 153 ? -4.168 1.336 2.648 1.00 98.88 153 VAL A CA 1
ATOM 1169 C C . VAL A 1 153 ? -2.735 1.687 2.309 1.00 98.88 153 VAL A C 1
ATOM 1171 O O . VAL A 1 153 ? -2.141 2.503 3.000 1.00 98.88 153 VAL A O 1
ATOM 1174 N N . ILE A 1 154 ? -2.200 1.139 1.220 1.00 98.62 154 ILE A N 1
ATOM 1175 C CA . ILE A 1 154 ? -0.989 1.676 0.586 1.00 98.62 154 ILE A CA 1
ATOM 1176 C C . ILE A 1 154 ? -1.399 2.516 -0.623 1.00 98.62 154 ILE A C 1
ATOM 1178 O O . ILE A 1 154 ? -2.136 2.058 -1.505 1.00 98.62 154 ILE A O 1
ATOM 1182 N N . SER A 1 155 ? -0.919 3.753 -0.667 1.00 98.00 155 SER A N 1
ATOM 1183 C CA . SER A 1 155 ? -1.162 4.714 -1.743 1.00 98.00 155 SER A CA 1
ATOM 1184 C C . SER A 1 155 ? 0.135 5.410 -2.158 1.00 98.00 155 SER A C 1
ATOM 1186 O O . SER A 1 155 ? 1.137 5.305 -1.463 1.00 98.00 155 SER A O 1
ATOM 1188 N N . GLY A 1 156 ? 0.104 6.117 -3.285 1.00 96.06 156 GLY A N 1
ATOM 1189 C CA . GLY A 1 156 ? 1.209 6.951 -3.768 1.00 96.06 156 GLY A CA 1
ATOM 1190 C C . GLY A 1 156 ? 0.685 8.297 -4.261 1.00 96.06 156 GLY A C 1
ATOM 1191 O O . GLY A 1 156 ? -0.532 8.524 -4.251 1.00 96.06 156 GLY A O 1
ATOM 1192 N N . ASP A 1 157 ? 1.575 9.149 -4.765 1.00 95.88 157 ASP A N 1
ATOM 1193 C CA . ASP A 1 157 ? 1.260 10.517 -5.209 1.00 95.88 157 ASP A CA 1
ATOM 1194 C C . ASP A 1 157 ? 0.059 10.599 -6.149 1.00 95.88 157 ASP A C 1
ATOM 1196 O O . ASP A 1 157 ? -0.879 11.361 -5.915 1.00 95.88 157 ASP A O 1
ATOM 1200 N N . GLY A 1 158 ? 0.025 9.735 -7.167 1.00 96.31 158 GLY A N 1
ATOM 1201 C CA . GLY A 1 158 ? -1.072 9.703 -8.131 1.00 96.31 158 GLY A CA 1
ATOM 1202 C C . GLY A 1 158 ? -2.442 9.458 -7.488 1.00 96.31 158 GLY A C 1
ATOM 1203 O O . GLY A 1 158 ? -3.439 10.004 -7.946 1.00 96.31 158 GLY A O 1
ATOM 1204 N N . CYS A 1 159 ? -2.516 8.701 -6.385 1.00 98.38 159 CYS A N 1
ATOM 1205 C CA . CYS A 1 159 ? -3.775 8.537 -5.653 1.00 98.38 159 CYS A CA 1
ATOM 1206 C C . CYS A 1 159 ? -4.198 9.827 -4.947 1.00 98.38 159 CYS A C 1
ATOM 1208 O O . CYS A 1 159 ? -5.389 10.119 -4.910 1.00 98.38 159 CYS A O 1
ATOM 1210 N N . LEU A 1 160 ? -3.249 10.577 -4.382 1.00 98.38 160 LEU A N 1
ATOM 1211 C CA . LEU A 1 160 ? -3.524 11.807 -3.634 1.00 98.38 160 LEU A CA 1
ATOM 1212 C C . LEU A 1 160 ? -3.746 13.026 -4.538 1.00 98.38 160 LEU A C 1
ATOM 1214 O O . LEU A 1 160 ? -4.344 14.010 -4.095 1.00 98.38 160 LEU A O 1
ATOM 1218 N N . MET A 1 161 ? -3.288 12.972 -5.789 1.00 98.12 161 MET A N 1
ATOM 1219 C CA . MET A 1 161 ? -3.585 13.974 -6.818 1.00 98.12 161 MET A CA 1
ATOM 1220 C C . MET A 1 161 ? -5.018 13.860 -7.352 1.00 98.12 161 MET A C 1
ATOM 1222 O O . MET A 1 161 ? -5.603 14.866 -7.748 1.00 98.12 161 MET A O 1
ATOM 1226 N N . GLU A 1 162 ? -5.603 12.661 -7.340 1.00 98.56 162 GLU A N 1
ATOM 1227 C CA . GLU A 1 162 ? -6.975 12.446 -7.802 1.00 98.56 162 GLU A CA 1
ATOM 1228 C C . GLU A 1 162 ? -8.002 13.099 -6.871 1.00 98.56 162 GLU A C 1
ATOM 1230 O O . GLU A 1 162 ? -7.948 12.942 -5.647 1.00 98.56 162 GLU A O 1
ATOM 1235 N N . GLY A 1 163 ? -8.996 13.780 -7.449 1.00 98.62 163 GLY A N 1
ATOM 1236 C CA . GLY A 1 163 ? -10.012 14.525 -6.693 1.00 98.62 163 GLY A CA 1
ATOM 1237 C C . GLY A 1 163 ? -10.827 13.653 -5.733 1.00 98.62 163 GLY A C 1
ATOM 1238 O O . GLY A 1 163 ? -11.164 14.093 -4.637 1.00 98.62 163 GLY A O 1
ATOM 1239 N N . ILE A 1 164 ? -11.047 12.382 -6.082 1.00 98.81 164 ILE A N 1
ATOM 1240 C CA . ILE A 1 164 ? -11.763 11.424 -5.226 1.00 98.81 164 ILE A CA 1
ATOM 1241 C C . ILE A 1 164 ? -11.062 11.200 -3.877 1.00 98.81 164 ILE A C 1
ATOM 1243 O O . ILE A 1 164 ? -11.715 10.928 -2.871 1.00 98.81 164 ILE A O 1
ATOM 1247 N N . SER A 1 165 ? -9.734 11.360 -3.822 1.00 98.50 165 SER A N 1
ATOM 1248 C CA . SER A 1 165 ? -9.010 11.283 -2.554 1.00 98.50 165 SER A CA 1
ATOM 1249 C C . SER A 1 165 ? -9.409 12.420 -1.619 1.00 98.50 165 SER A C 1
ATOM 1251 O O . SER A 1 165 ? -9.487 12.207 -0.419 1.00 98.50 165 SER A O 1
ATOM 1253 N N . HIS A 1 166 ? -9.702 13.619 -2.137 1.00 98.56 166 HIS A N 1
ATOM 1254 C CA . HIS A 1 166 ? -10.122 14.759 -1.321 1.00 98.56 166 HIS A CA 1
ATOM 1255 C C . HIS A 1 166 ? -11.453 14.484 -0.636 1.00 98.56 166 HIS A C 1
ATOM 1257 O O . HIS A 1 166 ? -11.543 14.633 0.578 1.00 98.56 166 HIS A O 1
ATOM 1263 N N . GLU A 1 167 ? -12.427 13.995 -1.398 1.00 98.88 167 GLU A N 1
ATOM 1264 C CA . GLU A 1 167 ? -13.738 13.607 -0.876 1.00 98.88 167 GLU A CA 1
ATOM 1265 C C . GLU A 1 167 ? -13.612 12.522 0.204 1.00 98.88 167 GLU A C 1
ATOM 1267 O O . GLU A 1 167 ? -14.197 12.632 1.280 1.00 98.88 167 GLU A O 1
ATOM 1272 N N . ALA A 1 168 ? -12.800 11.491 -0.054 1.00 98.88 168 ALA A N 1
ATOM 1273 C CA . ALA A 1 168 ? -12.600 10.385 0.877 1.00 98.88 168 ALA A CA 1
ATOM 1274 C C . ALA A 1 168 ? -11.866 10.808 2.164 1.00 98.88 168 ALA A C 1
ATOM 1276 O O . ALA A 1 168 ? -12.265 10.403 3.256 1.00 98.88 168 ALA A O 1
ATOM 1277 N N . ILE A 1 169 ? -10.811 11.621 2.044 1.00 98.81 169 ILE A N 1
ATOM 1278 C CA . ILE A 1 169 ? -10.007 12.118 3.172 1.00 98.81 169 ILE A CA 1
ATOM 1279 C C . ILE A 1 169 ? -10.851 13.020 4.077 1.00 98.81 169 ILE A C 1
ATOM 1281 O O . ILE A 1 169 ? -10.844 12.824 5.293 1.00 98.81 169 ILE A O 1
ATOM 1285 N N . ASP A 1 170 ? -11.600 13.963 3.497 1.00 98.81 170 ASP A N 1
ATOM 1286 C CA . ASP A 1 170 ? -12.487 14.863 4.245 1.00 98.81 170 ASP A CA 1
ATOM 1287 C C . ASP A 1 170 ? -13.554 14.074 5.014 1.00 98.81 170 ASP A C 1
ATOM 1289 O O . ASP A 1 170 ? -13.693 14.213 6.230 1.00 98.81 170 ASP A O 1
ATOM 1293 N N . MET A 1 171 ? -14.237 13.146 4.336 1.00 98.75 171 MET A N 1
ATOM 1294 C CA . MET A 1 171 ? -15.275 12.322 4.956 1.00 98.75 171 MET A CA 1
ATOM 1295 C C . MET A 1 171 ? -14.733 11.439 6.090 1.00 98.75 171 MET A C 1
ATOM 1297 O O . MET A 1 171 ? -15.342 11.366 7.157 1.00 98.75 171 MET A O 1
ATOM 1301 N N . ALA A 1 172 ? -13.596 10.770 5.888 1.00 98.88 172 ALA A N 1
ATOM 1302 C CA . ALA A 1 172 ? -13.017 9.881 6.895 1.00 98.88 172 ALA A CA 1
ATOM 1303 C C . ALA A 1 172 ? -12.599 10.626 8.169 1.00 98.88 172 ALA A C 1
ATOM 1305 O O . ALA A 1 172 ? -12.813 10.127 9.277 1.00 98.88 172 ALA A O 1
ATOM 1306 N N . GLY A 1 173 ? -12.031 11.822 8.010 1.00 98.81 173 GLY A N 1
ATOM 1307 C CA . GLY A 1 173 ? -11.666 12.677 9.130 1.00 98.81 173 GLY A CA 1
ATOM 1308 C C . GLY A 1 173 ? -12.890 13.250 9.843 1.00 98.81 173 GLY A C 1
ATOM 1309 O O . GLY A 1 173 ? -12.973 13.173 11.068 1.00 98.81 173 GLY A O 1
ATOM 1310 N N . HIS A 1 174 ? -13.901 13.707 9.093 1.00 98.75 174 HIS A N 1
ATOM 1311 C CA . HIS A 1 174 ? -15.180 14.162 9.651 1.00 98.75 174 HIS A CA 1
ATOM 1312 C C . HIS A 1 174 ? -15.870 13.091 10.511 1.00 98.75 174 HIS A C 1
ATOM 1314 O O . HIS A 1 174 ? -16.453 13.402 11.548 1.00 98.75 174 HIS A O 1
ATOM 1320 N N . MET A 1 175 ? -15.800 11.827 10.086 1.00 98.62 175 MET A N 1
ATOM 1321 C CA . MET A 1 175 ? -16.408 10.697 10.792 1.00 98.62 175 MET A CA 1
ATOM 1322 C C . MET A 1 175 ? -15.536 10.125 11.922 1.00 98.62 175 MET A C 1
ATOM 1324 O O . MET A 1 175 ? -16.007 9.237 12.630 1.00 98.62 175 MET A O 1
ATOM 1328 N N . GLY A 1 176 ? -14.295 10.596 12.099 1.00 98.56 176 GLY A N 1
ATOM 1329 C CA . GLY A 1 176 ? -13.381 10.092 13.130 1.00 98.56 176 GLY A CA 1
ATOM 1330 C C . GLY A 1 176 ? -13.055 8.604 12.972 1.00 98.56 176 GLY A C 1
ATOM 1331 O O . GLY A 1 176 ? -13.103 7.852 13.943 1.00 98.56 176 GLY A O 1
ATOM 1332 N N . LEU A 1 177 ? -12.779 8.145 11.743 1.00 98.81 177 LEU A N 1
ATOM 1333 C CA . LEU A 1 177 ? -12.513 6.730 11.441 1.00 98.81 177 LEU A CA 1
ATOM 1334 C C . LEU A 1 177 ? -11.131 6.265 11.942 1.00 98.81 177 LEU A C 1
ATOM 1336 O O . LEU A 1 177 ? -10.272 5.904 11.142 1.00 98.81 177 LEU A O 1
ATOM 1340 N N . GLY A 1 178 ? -10.908 6.223 13.257 1.00 98.56 178 GLY A N 1
ATOM 1341 C CA . GLY A 1 178 ? -9.595 5.932 13.855 1.00 98.56 178 GLY A CA 1
ATOM 1342 C C . GLY A 1 178 ? -9.048 4.517 13.689 1.00 98.56 178 GLY A C 1
ATOM 1343 O O . GLY A 1 178 ? -7.998 4.198 14.226 1.00 98.56 178 GLY A O 1
ATOM 1344 N N . ARG A 1 179 ? -9.725 3.664 12.914 1.00 98.62 179 ARG A N 1
ATOM 1345 C CA . ARG A 1 179 ? -9.220 2.343 12.500 1.00 98.62 179 ARG A CA 1
ATOM 1346 C C . ARG A 1 179 ? -8.828 2.258 11.032 1.00 98.62 179 ARG A C 1
ATOM 1348 O O . ARG A 1 179 ? -8.590 1.171 10.505 1.00 98.62 179 ARG A O 1
ATOM 1355 N N . LEU A 1 180 ? -8.756 3.411 10.374 1.00 98.94 180 LEU A N 1
ATOM 1356 C CA . LEU A 1 180 ? -8.231 3.567 9.029 1.00 98.94 180 LEU A CA 1
ATOM 1357 C C . LEU A 1 180 ? -6.805 4.119 9.096 1.00 98.94 180 LEU A C 1
ATOM 1359 O O . LEU A 1 180 ? -6.589 5.244 9.546 1.00 98.94 180 LEU A O 1
ATOM 1363 N N . ILE A 1 181 ? -5.850 3.341 8.591 1.00 98.94 181 ILE A N 1
ATOM 1364 C CA . ILE A 1 181 ? -4.446 3.740 8.474 1.00 98.94 181 ILE A CA 1
ATOM 1365 C C . ILE A 1 181 ? -4.065 3.751 6.995 1.00 98.94 181 ILE A C 1
ATOM 1367 O O . ILE A 1 181 ? -4.071 2.718 6.320 1.00 98.94 181 ILE A O 1
ATOM 1371 N N . LEU A 1 182 ? -3.712 4.929 6.489 1.00 98.81 182 LEU A N 1
ATOM 1372 C CA . LEU A 1 182 ? -3.225 5.133 5.132 1.00 98.81 182 LEU A CA 1
ATOM 1373 C C . LEU A 1 182 ? -1.716 5.375 5.174 1.00 98.81 182 LEU A C 1
ATOM 1375 O O . LEU A 1 182 ? -1.248 6.348 5.755 1.00 98.81 182 LEU A O 1
ATOM 1379 N N . MET A 1 183 ? -0.961 4.486 4.539 1.00 98.56 183 MET A N 1
ATOM 1380 C CA . MET A 1 183 ? 0.470 4.637 4.296 1.00 98.56 183 MET A CA 1
ATOM 1381 C C . MET A 1 183 ? 0.660 5.239 2.905 1.00 98.56 183 MET A C 1
ATOM 1383 O O . MET A 1 183 ? 0.188 4.693 1.899 1.00 98.56 183 MET A O 1
ATOM 1387 N N . TRP A 1 184 ? 1.314 6.390 2.857 1.00 97.81 184 TRP A N 1
ATOM 1388 C CA . TRP A 1 184 ? 1.636 7.089 1.624 1.00 97.81 184 TRP A CA 1
ATOM 1389 C C . TRP A 1 184 ? 3.114 6.887 1.300 1.00 97.81 184 TRP A C 1
ATOM 1391 O O . TRP A 1 184 ? 3.987 7.252 2.085 1.00 97.81 184 TRP A O 1
ATOM 1401 N N . ASP A 1 185 ? 3.348 6.279 0.139 1.00 94.88 185 ASP A N 1
ATOM 1402 C CA . ASP A 1 185 ? 4.631 6.247 -0.553 1.00 94.88 185 ASP A CA 1
ATOM 1403 C C . ASP A 1 185 ? 4.960 7.667 -1.053 1.00 94.88 185 ASP A C 1
ATOM 1405 O O . ASP A 1 185 ? 4.586 8.041 -2.169 1.00 94.88 185 ASP A O 1
ATOM 1409 N N . ASP A 1 186 ? 5.565 8.479 -0.179 1.00 91.94 186 ASP A N 1
ATOM 1410 C CA . ASP A 1 186 ? 5.983 9.863 -0.442 1.00 91.94 186 ASP A CA 1
ATOM 1411 C C . ASP A 1 186 ? 7.360 9.861 -1.113 1.00 91.94 186 ASP A C 1
ATOM 1413 O O . ASP A 1 186 ? 8.378 10.262 -0.549 1.00 91.94 186 ASP A O 1
ATOM 1417 N N . ASN A 1 187 ? 7.403 9.327 -2.332 1.00 85.50 187 ASN A N 1
ATOM 1418 C CA . ASN A 1 187 ? 8.635 9.187 -3.102 1.00 85.50 187 ASN A CA 1
ATOM 1419 C C . ASN A 1 187 ? 8.900 10.371 -4.048 1.00 85.50 187 ASN A C 1
ATOM 1421 O O . ASN A 1 187 ? 9.905 10.385 -4.758 1.00 85.50 187 ASN A O 1
ATOM 1425 N N . SER A 1 188 ? 8.036 11.386 -4.074 1.00 87.56 188 SER A N 1
ATOM 1426 C CA . SER A 1 188 ? 8.218 12.588 -4.900 1.00 87.56 188 SER A CA 1
ATOM 1427 C C . SER A 1 188 ? 8.331 12.335 -6.418 1.00 87.56 188 SER A C 1
ATOM 1429 O O . SER A 1 188 ? 8.810 13.211 -7.146 1.00 87.56 188 SER A O 1
ATOM 1431 N N . ILE A 1 189 ? 7.891 11.178 -6.930 1.00 83.44 189 ILE A N 1
ATOM 1432 C CA . ILE A 1 189 ? 7.995 10.798 -8.347 1.00 83.44 189 ILE A CA 1
ATOM 1433 C C . ILE A 1 189 ? 6.634 10.364 -8.910 1.00 83.44 189 ILE A C 1
ATOM 1435 O O . ILE A 1 189 ? 5.882 9.576 -8.347 1.00 83.44 189 ILE A O 1
ATOM 1439 N N . THR A 1 190 ? 6.345 10.845 -10.115 1.00 86.81 190 THR A N 1
ATOM 1440 C CA . THR A 1 190 ? 5.211 10.446 -10.954 1.00 86.81 190 THR A CA 1
ATOM 1441 C C . THR A 1 190 ? 5.713 9.951 -12.313 1.00 86.81 190 THR A C 1
ATOM 1443 O O . THR A 1 190 ? 6.915 9.936 -12.575 1.00 86.81 190 THR A O 1
ATOM 1446 N N . ILE A 1 191 ? 4.797 9.553 -13.202 1.00 77.94 191 ILE A N 1
ATOM 1447 C CA . ILE A 1 191 ? 5.147 9.081 -14.552 1.00 77.94 191 ILE A CA 1
ATOM 1448 C C . ILE A 1 191 ? 5.930 10.148 -15.337 1.00 77.94 191 ILE A C 1
ATOM 1450 O O . ILE A 1 191 ? 6.940 9.823 -15.956 1.00 77.94 191 ILE A O 1
ATOM 1454 N N . ASP A 1 192 ? 5.506 11.413 -15.264 1.00 78.00 192 ASP A N 1
ATOM 1455 C CA . ASP A 1 192 ? 6.101 12.513 -16.040 1.00 78.00 192 ASP A CA 1
ATOM 1456 C C . ASP A 1 192 ? 7.373 13.099 -15.391 1.00 78.00 192 ASP A C 1
ATOM 1458 O O . ASP A 1 192 ? 8.003 13.998 -15.954 1.00 78.00 192 ASP A O 1
ATOM 1462 N N . GLY A 1 193 ? 7.769 12.599 -14.214 1.00 81.25 193 GLY A N 1
ATOM 1463 C CA . GLY A 1 193 ? 8.925 13.070 -13.454 1.00 81.25 193 GLY A CA 1
ATOM 1464 C C . GLY A 1 193 ? 8.579 13.461 -12.020 1.00 81.25 193 GLY A C 1
ATOM 1465 O O . GLY A 1 193 ? 7.668 12.900 -11.411 1.00 81.25 193 GLY A O 1
ATOM 1466 N N . ALA A 1 194 ? 9.332 14.412 -11.467 1.00 86.50 194 ALA A N 1
ATOM 1467 C CA . ALA A 1 194 ? 9.160 14.866 -10.089 1.00 86.50 194 ALA A CA 1
ATOM 1468 C C . ALA A 1 194 ? 7.757 15.447 -9.842 1.00 86.50 194 ALA A C 1
ATOM 1470 O O . ALA A 1 194 ? 7.172 16.098 -10.712 1.00 86.50 194 ALA A O 1
ATOM 1471 N N . THR A 1 195 ? 7.212 15.223 -8.645 1.00 88.19 195 THR A N 1
ATOM 1472 C CA . THR A 1 195 ? 5.877 15.716 -8.259 1.00 88.19 195 THR A CA 1
ATOM 1473 C C . THR A 1 195 ? 5.766 17.239 -8.347 1.00 88.19 195 THR A C 1
ATOM 1475 O O . THR A 1 195 ? 4.716 17.749 -8.741 1.00 88.19 195 THR A O 1
ATOM 1478 N N . ASP A 1 196 ? 6.855 17.968 -8.083 1.00 91.12 196 ASP A N 1
ATOM 1479 C CA . ASP A 1 196 ? 6.921 19.437 -8.138 1.00 91.12 196 ASP A CA 1
ATOM 1480 C C . ASP A 1 196 ? 6.651 20.032 -9.534 1.00 91.12 196 ASP A C 1
ATOM 1482 O O . ASP A 1 196 ? 6.344 21.221 -9.656 1.00 91.12 196 ASP A O 1
ATOM 1486 N N . MET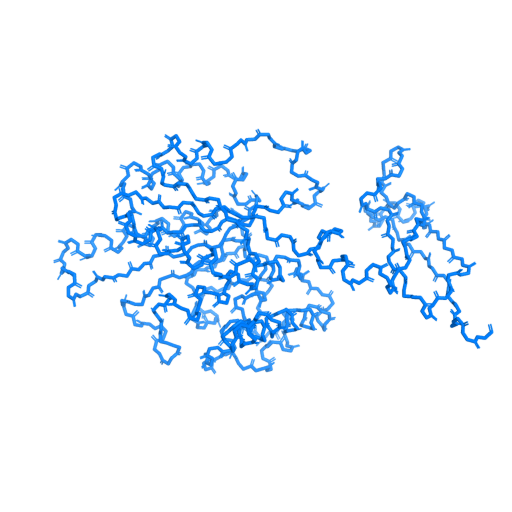 A 1 197 ? 6.680 19.207 -10.585 1.00 91.38 197 MET A N 1
ATOM 1487 C CA . MET A 1 197 ? 6.296 19.602 -11.940 1.00 91.38 197 MET A CA 1
ATOM 1488 C C . MET A 1 197 ? 4.784 19.786 -12.112 1.00 91.38 197 MET A C 1
ATOM 1490 O O . MET A 1 197 ? 4.362 20.492 -13.030 1.00 91.38 197 MET A O 1
ATOM 1494 N N . SER A 1 198 ? 3.963 19.137 -11.281 1.00 91.06 198 SER A N 1
ATOM 1495 C CA . SER A 1 198 ? 2.506 19.062 -11.480 1.00 91.06 198 SER A CA 1
ATOM 1496 C C . SER A 1 198 ? 1.675 19.330 -10.226 1.00 91.06 198 SER A C 1
ATOM 1498 O O . SER A 1 198 ? 0.484 19.623 -10.338 1.00 91.06 198 SER A O 1
ATOM 1500 N N . THR A 1 199 ? 2.275 19.286 -9.036 1.00 93.69 199 THR A N 1
ATOM 1501 C CA . THR A 1 199 ? 1.598 19.592 -7.776 1.00 93.69 199 THR A CA 1
ATOM 1502 C C . THR A 1 199 ? 2.529 20.291 -6.789 1.00 93.69 199 THR A C 1
ATOM 1504 O O . THR A 1 199 ? 3.741 20.108 -6.788 1.00 93.69 199 THR A O 1
ATOM 1507 N N . SER A 1 200 ? 1.949 21.129 -5.934 1.00 93.81 200 SER A N 1
ATOM 1508 C CA . SER A 1 200 ? 2.644 21.791 -4.819 1.00 93.81 200 SER A CA 1
ATOM 1509 C C . SER A 1 200 ? 1.851 21.667 -3.516 1.00 93.81 200 SER A C 1
ATOM 1511 O O . SER A 1 200 ? 2.029 22.458 -2.590 1.00 93.81 200 SER A O 1
ATOM 1513 N N . THR A 1 201 ? 0.907 20.725 -3.464 1.00 96.44 201 THR A N 1
ATOM 1514 C CA . THR A 1 201 ? 0.073 20.494 -2.286 1.00 96.44 201 THR A CA 1
ATOM 1515 C C . THR A 1 201 ? 0.901 19.867 -1.173 1.00 96.44 201 THR A C 1
ATOM 1517 O O . THR A 1 201 ? 1.432 18.774 -1.337 1.00 96.44 201 THR A O 1
ATOM 1520 N N . ASP A 1 202 ? 0.931 20.519 -0.013 1.00 97.00 202 ASP A N 1
ATOM 1521 C CA . ASP A 1 202 ? 1.385 19.894 1.226 1.00 97.00 202 ASP A CA 1
ATOM 1522 C C . ASP A 1 202 ? 0.334 18.865 1.674 1.00 97.00 202 ASP A C 1
ATOM 1524 O O . ASP A 1 202 ? -0.709 19.211 2.243 1.00 97.00 202 ASP A O 1
ATOM 1528 N N . GLN A 1 203 ? 0.574 17.594 1.343 1.00 97.50 203 GLN A N 1
ATOM 1529 C CA . GLN A 1 203 ? -0.354 16.510 1.662 1.00 97.50 203 GLN A CA 1
ATOM 1530 C C . GLN A 1 203 ? -0.463 16.305 3.176 1.00 97.50 203 GLN A C 1
ATOM 1532 O O . GLN A 1 203 ? -1.566 16.120 3.682 1.00 97.50 203 GLN A O 1
ATOM 1537 N N . GLN A 1 204 ? 0.637 16.418 3.922 1.00 97.81 204 GLN A N 1
ATOM 1538 C CA . GLN A 1 204 ? 0.617 16.286 5.380 1.00 97.81 204 GLN A CA 1
ATOM 1539 C C . GLN A 1 204 ? -0.276 17.366 6.013 1.00 97.81 204 GLN A C 1
ATOM 1541 O O . GLN A 1 204 ? -1.160 17.052 6.814 1.00 97.81 204 GLN A O 1
ATOM 1546 N N . ALA A 1 205 ? -0.143 18.625 5.587 1.00 98.50 205 ALA A N 1
ATOM 1547 C CA . ALA A 1 205 ? -1.017 19.705 6.042 1.00 98.50 205 ALA A CA 1
ATOM 1548 C C . ALA A 1 205 ? -2.477 19.512 5.604 1.00 98.50 205 ALA A C 1
ATOM 1550 O O . ALA A 1 205 ? -3.388 19.769 6.392 1.00 98.50 205 ALA A O 1
ATOM 1551 N N . ARG A 1 206 ? -2.724 19.033 4.377 1.00 98.56 206 ARG A N 1
ATOM 1552 C CA . ARG A 1 206 ? -4.078 18.720 3.882 1.00 98.56 206 ARG A CA 1
ATOM 1553 C C . ARG A 1 206 ? -4.769 17.668 4.751 1.00 98.56 206 ARG A C 1
ATOM 1555 O O . ARG A 1 206 ? -5.932 17.853 5.100 1.00 98.56 206 ARG A O 1
ATOM 1562 N N . PHE A 1 207 ? -4.076 16.590 5.108 1.00 98.81 207 PHE A N 1
ATOM 1563 C CA . PHE A 1 207 ? -4.612 15.554 5.994 1.00 98.81 207 PHE A CA 1
ATOM 1564 C C . PHE A 1 207 ? -4.848 16.093 7.411 1.00 98.81 207 PHE A C 1
ATOM 1566 O O . PHE A 1 207 ? -5.922 15.884 7.975 1.00 98.81 207 PHE A O 1
ATOM 1573 N N . GLY A 1 208 ? -3.901 16.863 7.956 1.00 98.69 208 GLY A N 1
ATOM 1574 C CA . GLY A 1 208 ? -4.072 17.523 9.253 1.00 98.69 208 GLY A CA 1
ATOM 1575 C C . GLY A 1 208 ? -5.288 18.458 9.287 1.00 98.69 208 GLY A C 1
ATOM 1576 O O . GLY A 1 208 ? -6.059 18.436 10.245 1.00 98.69 208 GLY A O 1
ATOM 1577 N N . ALA A 1 209 ? -5.519 19.224 8.216 1.00 98.75 209 ALA A N 1
ATOM 1578 C CA . ALA A 1 209 ? -6.694 20.085 8.072 1.00 98.75 209 ALA A CA 1
ATOM 1579 C C . ALA A 1 209 ? -8.013 19.297 7.993 1.00 98.75 209 ALA A C 1
ATOM 1581 O O . ALA A 1 209 ? -9.037 19.781 8.470 1.00 98.75 209 ALA A O 1
ATOM 1582 N N . ALA A 1 210 ? -7.980 18.081 7.442 1.00 98.69 210 ALA A N 1
ATOM 1583 C CA . ALA A 1 210 ? -9.118 17.167 7.403 1.00 98.69 210 ALA A CA 1
ATOM 1584 C C . ALA A 1 210 ? -9.339 16.406 8.727 1.00 98.69 210 ALA A C 1
ATOM 1586 O O . ALA A 1 210 ? -10.236 15.577 8.801 1.00 98.69 210 ALA A O 1
ATOM 1587 N N . GLY A 1 211 ? -8.551 16.658 9.779 1.00 98.69 211 GLY A N 1
ATOM 1588 C CA . GLY A 1 211 ? -8.728 16.018 11.088 1.00 98.69 211 GLY A CA 1
ATOM 1589 C C . GLY A 1 211 ? -8.028 14.666 11.246 1.00 98.69 211 GLY A C 1
ATOM 1590 O O . GLY A 1 211 ? -8.362 13.915 12.160 1.00 98.69 211 GLY A O 1
ATOM 1591 N N . TRP A 1 212 ? -7.053 14.354 10.393 1.00 98.88 212 TRP A N 1
ATOM 1592 C CA . TRP A 1 212 ? -6.254 13.134 10.506 1.00 98.88 212 TRP A CA 1
ATOM 1593 C C . TRP A 1 212 ? -5.094 13.302 11.495 1.00 98.88 212 TRP A C 1
ATOM 1595 O O . TRP A 1 212 ? -4.557 14.399 11.685 1.00 98.88 212 TRP A O 1
ATOM 1605 N N . GLN A 1 213 ? -4.664 12.200 12.109 1.00 98.88 213 GLN A N 1
ATOM 1606 C CA . GLN A 1 213 ? -3.310 12.108 12.652 1.00 98.88 213 GLN A CA 1
ATOM 1607 C C . GLN A 1 213 ? -2.326 12.010 11.481 1.00 98.88 213 GLN A C 1
ATOM 1609 O O . GLN A 1 213 ? -2.589 11.313 10.503 1.00 98.88 213 GLN A O 1
ATOM 1614 N N . VAL A 1 214 ? -1.194 12.704 11.574 1.00 98.69 214 VAL A N 1
ATOM 1615 C CA . VAL A 1 214 ? -0.156 12.688 10.539 1.00 98.69 214 VAL A CA 1
ATOM 1616 C C . VAL A 1 214 ? 1.173 12.342 11.187 1.00 98.69 214 VAL A C 1
ATOM 1618 O O . VAL A 1 214 ? 1.597 13.021 12.121 1.00 98.69 214 VAL A O 1
ATOM 1621 N N . ILE A 1 215 ? 1.804 11.280 10.697 1.00 98.25 215 ILE A N 1
ATOM 1622 C CA . ILE A 1 215 ? 3.084 10.763 11.179 1.00 98.25 215 ILE A CA 1
ATOM 1623 C C . ILE A 1 215 ? 4.037 10.703 9.988 1.00 98.25 215 ILE A C 1
ATOM 1625 O O . ILE A 1 215 ? 3.669 10.183 8.938 1.00 98.25 215 ILE A O 1
ATOM 1629 N N . SER A 1 216 ? 5.255 11.220 10.153 1.00 95.38 216 SER A N 1
ATOM 1630 C CA . SER A 1 216 ? 6.318 11.121 9.150 1.00 95.38 216 SER A CA 1
ATOM 1631 C C . SER A 1 216 ? 7.410 10.167 9.626 1.00 95.38 216 SER A C 1
ATOM 1633 O O . SER A 1 216 ? 7.820 10.232 10.786 1.00 95.38 216 SER A O 1
ATOM 1635 N N . VAL A 1 217 ? 7.873 9.284 8.743 1.00 92.88 217 VAL A N 1
ATOM 1636 C CA . VAL A 1 217 ? 8.845 8.239 9.072 1.00 92.88 217 VAL A CA 1
ATOM 1637 C C . VAL A 1 217 ? 9.835 7.996 7.928 1.00 92.88 217 VAL A C 1
ATOM 1639 O O . VAL A 1 217 ? 9.516 8.245 6.770 1.00 92.88 217 VAL A O 1
ATOM 1642 N N . ASP A 1 218 ? 11.030 7.491 8.242 1.00 88.25 218 ASP A N 1
ATOM 1643 C CA . ASP A 1 218 ? 11.896 6.857 7.240 1.00 88.25 218 ASP A CA 1
ATOM 1644 C C . ASP A 1 218 ? 11.312 5.479 6.897 1.00 88.25 218 ASP A C 1
ATOM 1646 O O . ASP A 1 218 ? 11.223 4.600 7.758 1.00 88.25 218 ASP A O 1
ATOM 1650 N N . GLY A 1 219 ? 10.903 5.300 5.643 1.00 87.44 219 GLY A N 1
ATOM 1651 C CA . GLY A 1 219 ? 10.281 4.082 5.139 1.00 87.44 219 GLY A CA 1
ATOM 1652 C C . GLY A 1 219 ? 11.132 2.820 5.218 1.00 87.44 219 GLY A C 1
ATOM 1653 O O . GLY A 1 219 ? 10.604 1.704 5.248 1.00 87.44 219 GLY A O 1
ATOM 1654 N N . HIS A 1 220 ? 12.451 2.994 5.260 1.00 86.75 220 HIS A N 1
ATOM 1655 C CA . HIS A 1 220 ? 13.429 1.910 5.266 1.00 86.75 220 HIS A CA 1
ATOM 1656 C C . HIS A 1 220 ? 13.923 1.571 6.677 1.00 86.75 220 HIS A C 1
ATOM 1658 O O . HIS A 1 220 ? 14.551 0.522 6.880 1.00 86.75 220 HIS A O 1
ATOM 1664 N N . ASP A 1 221 ? 13.589 2.401 7.670 1.00 90.06 221 ASP A N 1
ATOM 1665 C CA . ASP A 1 221 ? 13.759 2.091 9.086 1.00 90.06 221 ASP A CA 1
ATOM 1666 C C . ASP A 1 221 ? 12.538 1.317 9.606 1.00 90.06 221 ASP A C 1
ATOM 1668 O O . ASP A 1 221 ? 11.499 1.864 9.976 1.00 90.06 221 ASP A O 1
ATOM 1672 N N . LYS A 1 222 ? 12.684 -0.008 9.655 1.00 91.75 222 LYS A N 1
ATOM 1673 C CA . LYS A 1 222 ? 11.616 -0.937 10.051 1.00 91.75 222 LYS A CA 1
ATOM 1674 C C . LYS A 1 222 ? 11.100 -0.698 11.468 1.00 91.75 222 LYS A C 1
ATOM 1676 O O . LYS A 1 222 ? 9.917 -0.923 11.731 1.00 91.75 222 LYS A O 1
ATOM 1681 N N . ASP A 1 223 ? 11.961 -0.255 12.380 1.00 94.31 223 ASP A N 1
ATOM 1682 C CA . ASP A 1 223 ? 11.553 0.021 13.754 1.00 94.31 223 ASP A CA 1
ATOM 1683 C C . ASP A 1 223 ? 10.833 1.364 13.849 1.00 94.31 223 ASP A C 1
ATOM 1685 O O . ASP A 1 223 ? 9.845 1.466 14.579 1.00 94.31 223 ASP A O 1
ATOM 1689 N N . ALA A 1 224 ? 11.238 2.356 13.053 1.00 93.38 224 ALA A N 1
ATOM 1690 C CA . ALA A 1 224 ? 10.498 3.604 12.924 1.00 93.38 224 ALA A CA 1
ATOM 1691 C C . ALA A 1 224 ? 9.104 3.369 12.312 1.00 93.38 224 ALA A C 1
ATOM 1693 O O . ALA A 1 224 ? 8.110 3.861 12.848 1.00 93.38 224 ALA A O 1
ATOM 1694 N N . VAL A 1 225 ? 8.993 2.550 11.257 1.00 96.25 225 VAL A N 1
ATOM 1695 C CA . VAL A 1 225 ? 7.697 2.159 10.667 1.00 96.25 225 VAL A CA 1
ATOM 1696 C C . VAL A 1 225 ? 6.828 1.429 11.694 1.00 96.25 225 VAL A C 1
ATOM 1698 O O . VAL A 1 225 ? 5.643 1.732 11.837 1.00 96.25 225 VAL A O 1
ATOM 1701 N N . ALA A 1 226 ? 7.402 0.493 12.456 1.00 97.88 226 ALA A N 1
ATOM 1702 C CA . ALA A 1 226 ? 6.666 -0.219 13.498 1.00 97.88 226 ALA A CA 1
ATOM 1703 C C . ALA A 1 226 ? 6.185 0.723 14.614 1.00 97.88 226 ALA A C 1
ATOM 1705 O O . ALA A 1 226 ? 5.054 0.591 15.094 1.00 97.88 226 ALA A O 1
ATOM 1706 N N . ALA A 1 227 ? 7.011 1.693 15.011 1.00 98.19 227 ALA A N 1
ATOM 1707 C CA . ALA A 1 227 ? 6.625 2.724 15.967 1.00 98.19 227 ALA A CA 1
ATOM 1708 C C . ALA A 1 227 ? 5.477 3.588 15.424 1.00 98.19 227 ALA A C 1
ATOM 1710 O O . ALA A 1 227 ? 4.504 3.801 16.143 1.00 98.19 227 ALA A O 1
ATOM 1711 N N . ALA A 1 228 ? 5.528 3.991 14.150 1.00 98.44 228 ALA A N 1
ATOM 1712 C CA . ALA A 1 228 ? 4.471 4.770 13.506 1.00 98.44 228 ALA A CA 1
ATOM 1713 C C . ALA A 1 228 ? 3.132 4.012 13.447 1.00 98.44 228 ALA A C 1
ATOM 1715 O O . ALA A 1 228 ? 2.095 4.581 13.776 1.00 98.44 228 ALA A O 1
ATOM 1716 N N . ILE A 1 229 ? 3.133 2.718 13.098 1.00 98.62 229 ILE A N 1
ATOM 1717 C CA . ILE A 1 229 ? 1.901 1.901 13.096 1.00 98.62 229 ILE A CA 1
ATOM 1718 C C . ILE A 1 229 ? 1.371 1.704 14.525 1.00 98.62 229 ILE A C 1
ATOM 1720 O O . ILE A 1 229 ? 0.159 1.720 14.739 1.00 98.62 229 ILE A O 1
ATOM 1724 N N . THR A 1 230 ? 2.257 1.545 15.511 1.00 98.81 230 THR A N 1
ATOM 1725 C CA . THR A 1 230 ? 1.867 1.440 16.928 1.00 98.81 230 THR A CA 1
ATOM 1726 C C . THR A 1 230 ? 1.234 2.737 17.430 1.00 98.81 230 THR A C 1
ATOM 1728 O O . THR A 1 230 ? 0.200 2.696 18.093 1.00 98.81 230 THR A O 1
ATOM 1731 N N . GLU A 1 231 ? 1.823 3.885 17.091 1.00 98.69 231 GLU A N 1
ATOM 1732 C CA . GLU A 1 231 ? 1.278 5.201 17.422 1.00 98.69 231 GLU A CA 1
ATOM 1733 C C . GLU A 1 231 ? -0.076 5.422 16.736 1.00 98.69 231 GLU A C 1
ATOM 1735 O O . GLU A 1 231 ? -1.029 5.824 17.401 1.00 98.69 231 GLU A O 1
ATOM 1740 N N . ALA A 1 232 ? -0.194 5.076 15.451 1.00 98.69 232 ALA A N 1
ATOM 1741 C CA . ALA A 1 232 ? -1.452 5.135 14.712 1.00 98.69 232 ALA A CA 1
ATOM 1742 C C . ALA A 1 232 ? -2.545 4.283 15.373 1.00 98.69 232 ALA A C 1
ATOM 1744 O O . ALA A 1 232 ? -3.654 4.755 15.597 1.00 98.69 232 ALA A O 1
ATOM 1745 N N . ARG A 1 233 ? -2.217 3.045 15.773 1.00 98.69 233 ARG A N 1
ATOM 1746 C CA . ARG A 1 233 ? -3.166 2.157 16.460 1.00 98.69 233 ARG A CA 1
ATOM 1747 C C . ARG A 1 233 ? -3.598 2.654 17.844 1.00 98.69 233 ARG A C 1
ATOM 1749 O O . ARG A 1 233 ? -4.594 2.169 18.369 1.00 98.69 233 ARG A O 1
ATOM 1756 N N . SER A 1 234 ? -2.857 3.587 18.443 1.00 98.56 234 SER A N 1
ATOM 1757 C CA . SER A 1 234 ? -3.190 4.159 19.754 1.00 98.56 234 SER A CA 1
ATOM 1758 C C . SER A 1 234 ? -4.199 5.312 19.695 1.00 98.56 234 SER A C 1
ATOM 1760 O O . SER A 1 234 ? -4.762 5.670 20.731 1.00 98.56 234 SER A O 1
ATOM 1762 N N . ASP A 1 235 ? -4.456 5.874 18.507 1.00 98.25 235 ASP A N 1
ATOM 1763 C CA . ASP A 1 235 ? -5.456 6.920 18.288 1.00 98.25 235 ASP A CA 1
ATOM 1764 C C . ASP A 1 235 ? -6.677 6.369 17.547 1.00 98.25 235 ASP A C 1
ATOM 1766 O O . ASP A 1 235 ? -6.811 6.472 16.334 1.00 98.25 235 ASP A O 1
ATOM 1770 N N . GLU A 1 236 ? -7.631 5.828 18.299 1.00 95.88 236 GLU A N 1
ATOM 1771 C CA . GLU A 1 236 ? -8.887 5.333 17.726 1.00 95.88 236 GLU A CA 1
ATOM 1772 C C . GLU A 1 236 ? -9.907 6.447 17.417 1.00 95.88 236 GLU A C 1
ATOM 1774 O O . GLU A 1 236 ? -11.038 6.158 17.019 1.00 95.88 236 GLU A O 1
ATOM 1779 N N . THR A 1 237 ? -9.541 7.724 17.584 1.00 98.06 237 THR A N 1
ATOM 1780 C CA . THR A 1 237 ? -10.450 8.868 17.379 1.00 98.06 237 THR A CA 1
ATOM 1781 C C . THR A 1 237 ? -10.266 9.571 16.040 1.00 98.06 237 THR A C 1
ATOM 1783 O O . THR A 1 237 ? -11.185 10.248 15.574 1.00 98.06 237 THR A O 1
ATOM 1786 N N . ARG A 1 238 ? -9.097 9.422 15.411 1.00 98.69 238 ARG A N 1
ATOM 1787 C CA . ARG A 1 238 ? -8.761 10.052 14.131 1.00 98.69 238 ARG A CA 1
ATOM 1788 C C . ARG A 1 238 ? -8.169 9.019 13.184 1.00 98.69 238 ARG A C 1
ATOM 1790 O O . ARG A 1 238 ? -7.317 8.255 13.618 1.00 98.69 238 ARG A O 1
ATOM 1797 N N . PRO A 1 239 ? -8.550 9.006 11.897 1.00 98.88 239 PRO A N 1
ATOM 1798 C CA . PRO A 1 239 ? -7.808 8.224 10.915 1.00 98.88 239 PRO A CA 1
ATOM 1799 C C . PRO A 1 239 ? -6.360 8.735 10.812 1.00 98.88 239 PRO A C 1
ATOM 1801 O O . PRO A 1 239 ? -6.095 9.919 11.056 1.00 98.88 239 PRO A O 1
ATOM 1804 N N . THR A 1 240 ? -5.429 7.867 10.412 1.00 98.94 240 THR A N 1
ATOM 1805 C CA . THR A 1 240 ? -3.992 8.191 10.416 1.00 98.94 240 THR A CA 1
ATOM 1806 C C . THR A 1 240 ? -3.373 8.118 9.026 1.00 98.94 240 THR A C 1
ATOM 1808 O O . THR A 1 240 ? -3.523 7.127 8.311 1.00 98.94 240 THR A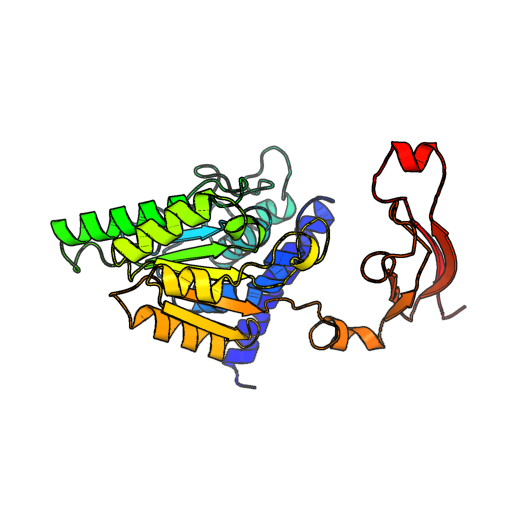 O 1
ATOM 1811 N N . LEU A 1 241 ? -2.642 9.173 8.661 1.00 98.88 241 LEU A N 1
ATOM 1812 C CA . LEU A 1 241 ? -1.682 9.194 7.564 1.00 98.88 241 LEU A CA 1
ATOM 1813 C C . LEU A 1 241 ? -0.300 8.874 8.133 1.00 98.88 241 LEU A C 1
ATOM 1815 O O . LEU A 1 241 ? 0.199 9.603 8.991 1.00 98.88 241 LEU A O 1
ATOM 1819 N N . ILE A 1 242 ? 0.334 7.831 7.611 1.00 98.56 242 ILE A N 1
ATOM 1820 C CA . ILE A 1 242 ? 1.767 7.589 7.778 1.00 98.56 242 ILE A CA 1
ATOM 1821 C C . ILE A 1 242 ? 2.430 7.937 6.445 1.00 98.56 242 ILE A C 1
ATOM 1823 O O . ILE A 1 242 ? 2.239 7.233 5.454 1.00 98.56 242 ILE A O 1
ATOM 1827 N N . ALA A 1 243 ? 3.172 9.038 6.413 1.00 95.25 243 ALA A N 1
ATOM 1828 C CA . ALA A 1 243 ? 3.968 9.467 5.270 1.00 95.25 243 ALA A CA 1
ATOM 1829 C C . ALA A 1 243 ? 5.420 9.026 5.468 1.00 95.25 243 ALA A C 1
ATOM 1831 O O . ALA A 1 243 ? 5.976 9.189 6.556 1.00 95.25 243 ALA A O 1
ATOM 1832 N N . GLY A 1 244 ? 6.063 8.511 4.431 1.00 81.44 244 GLY A N 1
ATOM 1833 C CA . GLY A 1 244 ? 7.500 8.281 4.487 1.00 81.44 244 GLY A CA 1
ATOM 1834 C C . GLY A 1 244 ? 8.132 8.325 3.114 1.00 81.44 244 GLY A C 1
ATOM 1835 O O . GLY A 1 244 ? 7.484 7.977 2.130 1.00 81.44 244 GLY A O 1
ATOM 1836 N N . ASP A 1 245 ? 9.394 8.750 3.077 1.00 70.88 245 ASP A N 1
ATOM 1837 C CA . ASP A 1 245 ? 10.227 8.583 1.892 1.00 70.88 245 ASP A CA 1
ATOM 1838 C C . ASP A 1 245 ? 10.542 7.093 1.758 1.00 70.88 245 ASP A C 1
ATOM 1840 O O . ASP A 1 245 ? 11.229 6.512 2.603 1.00 70.88 245 ASP A O 1
ATOM 1844 N N . MET A 1 246 ? 9.970 6.473 0.729 1.00 68.19 246 MET A N 1
ATOM 1845 C CA . MET A 1 246 ? 10.132 5.047 0.430 1.00 68.19 246 MET A CA 1
ATOM 1846 C C . MET A 1 246 ? 11.006 4.840 -0.816 1.00 68.19 246 MET A C 1
ATOM 1848 O O . MET A 1 246 ? 10.999 3.760 -1.418 1.00 68.19 246 MET A O 1
ATOM 1852 N N . ASN A 1 247 ? 11.753 5.865 -1.253 1.00 62.16 247 ASN A N 1
ATOM 1853 C CA . ASN A 1 247 ? 12.714 5.711 -2.338 1.00 62.16 247 ASN A CA 1
ATOM 1854 C C . ASN A 1 247 ? 13.972 4.976 -1.880 1.00 62.16 247 ASN A C 1
ATOM 1856 O O . ASN A 1 247 ? 14.962 5.576 -1.449 1.00 62.16 247 ASN A O 1
ATOM 1860 N N . GLU A 1 248 ? 14.034 3.684 -2.186 1.00 54.38 248 GLU A N 1
ATOM 1861 C CA . GLU A 1 248 ? 15.310 2.969 -2.123 1.00 54.38 248 GLU A CA 1
ATOM 1862 C C . GLU A 1 248 ? 16.335 3.513 -3.124 1.00 54.38 248 GLU A C 1
ATOM 1864 O O . GLU A 1 248 ? 17.541 3.434 -2.898 1.00 54.38 248 GLU A O 1
ATOM 1869 N N . TRP A 1 249 ? 15.880 4.081 -4.241 1.00 53.19 249 TRP A N 1
ATOM 1870 C CA . TRP A 1 249 ? 16.717 4.442 -5.388 1.00 53.19 249 TRP A CA 1
ATOM 1871 C C . TRP A 1 249 ? 17.217 5.887 -5.341 1.00 53.19 249 TRP A C 1
ATOM 1873 O O . TRP A 1 249 ? 17.384 6.536 -6.372 1.00 53.19 249 TRP A O 1
ATOM 1883 N N . SER A 1 250 ? 17.507 6.401 -4.148 1.00 54.12 250 SER A N 1
ATOM 1884 C CA . SER A 1 250 ? 18.263 7.645 -4.011 1.00 54.12 250 SER A CA 1
ATOM 1885 C C . SER A 1 250 ? 19.773 7.373 -4.043 1.00 54.12 250 SER A C 1
ATOM 1887 O O . SER A 1 250 ? 20.255 6.308 -3.639 1.00 54.12 250 SER A O 1
ATOM 1889 N N . LEU A 1 251 ? 20.555 8.363 -4.493 1.00 49.59 251 LEU A N 1
ATOM 1890 C CA . LEU A 1 251 ? 22.027 8.297 -4.500 1.00 49.59 251 LEU A CA 1
ATOM 1891 C C . LEU A 1 251 ? 22.625 8.031 -3.108 1.00 49.59 251 LEU A C 1
ATOM 1893 O O . LEU A 1 251 ? 23.760 7.573 -3.011 1.00 49.59 251 LEU A O 1
ATOM 1897 N N . ASN A 1 252 ? 21.869 8.307 -2.046 1.00 48.53 252 ASN A N 1
ATOM 1898 C CA . ASN A 1 252 ? 22.331 8.210 -0.667 1.00 48.53 252 ASN A CA 1
ATOM 1899 C C . ASN A 1 252 ? 21.922 6.899 0.025 1.00 48.53 252 ASN A C 1
ATOM 1901 O O . ASN A 1 252 ? 22.379 6.654 1.139 1.00 48.53 252 ASN A O 1
ATOM 1905 N N . VAL A 1 253 ? 21.091 6.059 -0.610 1.00 61.44 253 VAL A N 1
ATOM 1906 C CA . VAL A 1 253 ? 20.568 4.819 -0.009 1.00 61.44 253 VAL A CA 1
ATOM 1907 C C . VAL A 1 253 ? 20.929 3.602 -0.870 1.00 61.44 253 VAL A C 1
ATOM 1909 O O . VAL A 1 253 ? 22.047 3.088 -0.762 1.00 61.44 253 VAL A O 1
ATOM 1912 N N . GLY A 1 254 ? 20.025 3.125 -1.728 1.00 57.62 254 GLY A N 1
ATOM 1913 C CA . GLY A 1 254 ? 20.184 1.892 -2.504 1.00 57.62 254 GLY A CA 1
ATOM 1914 C C . GLY A 1 254 ? 21.176 2.047 -3.647 1.00 57.62 254 GLY A C 1
ATOM 1915 O O . GLY A 1 254 ? 22.140 1.282 -3.724 1.00 57.62 254 GLY A O 1
ATOM 1916 N N . LEU A 1 255 ? 21.029 3.096 -4.470 1.00 54.97 255 LEU A N 1
ATOM 1917 C CA . LEU A 1 255 ? 22.018 3.396 -5.512 1.00 54.97 255 LEU A CA 1
ATOM 1918 C C . LEU A 1 255 ? 23.381 3.708 -4.912 1.00 54.97 255 LEU A C 1
ATOM 1920 O O . LEU A 1 255 ? 24.369 3.316 -5.504 1.00 54.97 255 LEU A O 1
ATOM 1924 N N . GLY A 1 256 ? 23.473 4.332 -3.735 1.00 60.12 256 GLY A N 1
ATOM 1925 C CA . GLY A 1 256 ? 24.767 4.621 -3.103 1.00 60.12 256 GLY A CA 1
ATOM 1926 C C . GLY A 1 256 ? 25.621 3.368 -2.866 1.00 60.12 256 GLY A C 1
ATOM 1927 O O . GLY A 1 256 ? 26.839 3.389 -3.053 1.00 60.12 256 GLY A O 1
ATOM 1928 N N . ARG A 1 257 ? 24.980 2.239 -2.533 1.00 61.06 257 ARG A N 1
ATOM 1929 C CA . ARG A 1 257 ? 25.650 0.937 -2.362 1.00 61.06 257 ARG A CA 1
ATOM 1930 C C . ARG A 1 257 ? 26.049 0.276 -3.673 1.00 61.06 257 ARG A C 1
ATOM 1932 O O . ARG A 1 257 ? 26.865 -0.630 -3.647 1.00 61.06 257 ARG A O 1
ATOM 1939 N N . LEU A 1 258 ? 25.476 0.696 -4.791 1.00 62.34 258 LEU A N 1
ATOM 1940 C CA . LEU A 1 258 ? 25.783 0.178 -6.120 1.00 62.34 258 LEU A CA 1
ATOM 1941 C C . LEU A 1 258 ? 26.585 1.179 -6.957 1.00 62.34 258 LEU A C 1
ATOM 1943 O O . LEU A 1 258 ? 27.198 0.802 -7.942 1.00 62.34 258 LEU A O 1
ATOM 1947 N N . ALA A 1 259 ? 26.653 2.444 -6.549 1.00 66.94 259 ALA A N 1
ATOM 1948 C CA . ALA A 1 259 ? 27.264 3.534 -7.302 1.00 66.94 259 ALA A CA 1
ATOM 1949 C C . ALA A 1 259 ? 28.761 3.320 -7.549 1.00 66.94 259 ALA A C 1
ATOM 1951 O O . ALA A 1 259 ? 29.322 3.936 -8.442 1.00 66.94 259 ALA A O 1
ATOM 1952 N N . HIS A 1 260 ? 29.407 2.455 -6.764 1.00 70.25 260 HIS A N 1
ATOM 1953 C CA . HIS A 1 260 ? 30.803 2.068 -6.957 1.00 70.25 260 HIS A CA 1
ATOM 1954 C C . HIS A 1 260 ? 30.998 0.866 -7.894 1.00 70.25 260 HIS A C 1
ATOM 1956 O O . HIS A 1 260 ? 32.137 0.471 -8.106 1.00 70.25 260 HIS A O 1
ATOM 1962 N N . HIS A 1 261 ? 29.912 0.268 -8.386 1.00 74.94 261 HIS A N 1
ATOM 1963 C CA . HIS A 1 261 ? 29.904 -0.779 -9.410 1.00 74.94 261 HIS A CA 1
ATOM 1964 C C . HIS A 1 261 ? 29.427 -0.268 -10.770 1.00 74.94 261 HIS A C 1
ATOM 1966 O O . HIS A 1 261 ? 29.539 -0.989 -11.759 1.00 74.94 261 HIS A O 1
ATOM 1972 N N . PHE A 1 262 ? 28.848 0.936 -10.813 1.00 74.81 262 PHE A N 1
ATOM 1973 C CA . PHE A 1 262 ? 28.254 1.494 -12.015 1.00 74.81 262 PHE A CA 1
ATOM 1974 C C . PHE A 1 262 ? 28.803 2.883 -12.315 1.00 74.81 262 PHE A C 1
ATOM 1976 O O . PHE A 1 262 ? 28.787 3.781 -11.472 1.00 74.81 262 PHE A O 1
ATOM 1983 N N . THR A 1 263 ? 29.163 3.105 -13.571 1.00 78.06 263 THR A N 1
ATOM 1984 C CA . THR A 1 263 ? 29.426 4.433 -14.117 1.00 78.06 263 THR A CA 1
ATOM 1985 C C . THR A 1 263 ? 28.169 4.993 -14.770 1.00 78.06 263 THR A C 1
ATOM 1987 O O . THR A 1 263 ? 27.443 4.310 -15.492 1.00 78.06 263 THR A O 1
ATOM 1990 N N . ILE A 1 264 ? 27.879 6.266 -14.497 1.00 78.19 264 ILE A N 1
ATOM 1991 C CA . ILE A 1 264 ? 26.736 6.961 -15.087 1.00 78.19 264 ILE A CA 1
ATOM 1992 C C . ILE A 1 264 ? 27.165 7.617 -16.397 1.00 78.19 264 ILE A C 1
ATOM 1994 O O . ILE A 1 264 ? 28.046 8.477 -16.415 1.00 78.19 264 ILE A O 1
ATOM 1998 N N . HIS A 1 265 ? 26.484 7.259 -17.479 1.00 77.12 265 HIS A N 1
ATOM 1999 C CA . HIS A 1 265 ? 26.690 7.814 -18.809 1.00 77.12 265 HIS A CA 1
ATOM 2000 C C . HIS A 1 265 ? 25.453 8.566 -19.293 1.00 77.12 265 HIS A C 1
ATOM 2002 O O . HIS A 1 265 ? 24.324 8.147 -19.049 1.00 77.12 265 HIS A O 1
ATOM 2008 N N . ALA A 1 266 ? 25.671 9.673 -20.003 1.00 80.06 266 ALA A N 1
ATOM 2009 C CA . ALA A 1 266 ? 24.612 10.449 -20.638 1.00 80.06 266 ALA A CA 1
ATOM 2010 C C . ALA A 1 266 ? 24.630 10.186 -22.155 1.00 80.06 266 ALA A C 1
ATOM 2012 O O . ALA A 1 266 ? 25.494 10.733 -22.846 1.00 80.06 266 ALA A O 1
ATOM 2013 N N . PRO A 1 267 ? 23.717 9.355 -22.693 1.00 73.25 267 PRO A N 1
ATOM 2014 C CA . PRO A 1 267 ? 23.689 9.014 -24.120 1.00 73.25 267 PRO A CA 1
ATOM 2015 C C . PRO A 1 267 ? 23.188 10.167 -25.005 1.00 73.25 267 PRO A C 1
ATOM 2017 O O . PRO A 1 267 ? 23.248 10.088 -26.230 1.00 73.25 267 PRO A O 1
ATOM 2020 N N . GLY A 1 268 ? 22.698 11.246 -24.395 1.00 76.00 268 GLY A N 1
ATOM 2021 C CA . GLY A 1 268 ? 22.070 12.372 -25.071 1.00 76.00 268 GLY A CA 1
ATOM 2022 C C . GLY A 1 268 ? 20.597 12.482 -24.701 1.00 76.00 268 GLY A C 1
ATOM 2023 O O . GLY A 1 268 ? 20.085 11.713 -23.898 1.00 76.00 268 GLY A O 1
ATOM 2024 N N . LYS A 1 269 ? 19.937 13.475 -25.287 1.00 79.44 269 LYS A N 1
ATOM 2025 C CA . LYS A 1 269 ? 18.535 13.811 -25.042 1.00 79.44 269 LYS A CA 1
ATOM 2026 C C . LYS A 1 269 ? 17.621 12.701 -25.580 1.00 79.44 269 LYS A C 1
ATOM 2028 O O . LYS A 1 269 ? 17.449 12.615 -26.795 1.00 79.44 269 LYS A O 1
ATOM 2033 N N . SER A 1 270 ? 17.034 11.889 -24.706 1.00 72.38 270 SER A N 1
ATOM 2034 C CA . SER A 1 270 ? 16.069 10.843 -25.065 1.00 72.38 270 SER A CA 1
ATOM 2035 C C . SER A 1 270 ? 14.626 11.351 -25.096 1.00 72.38 270 SER A C 1
ATOM 2037 O O . SER A 1 270 ? 13.767 10.709 -25.681 1.00 72.38 270 SER A O 1
ATOM 2039 N N . PHE A 1 271 ? 14.346 12.530 -24.543 1.00 73.19 271 PHE A N 1
ATOM 2040 C CA . PHE A 1 271 ? 13.016 13.150 -24.562 1.00 73.19 271 PHE A CA 1
ATOM 2041 C C . PHE A 1 271 ? 12.918 14.306 -25.540 1.00 73.19 271 PHE A C 1
ATOM 2043 O O . PHE A 1 271 ? 13.911 14.950 -25.833 1.00 73.19 271 PHE A O 1
ATOM 2050 N N . HIS A 1 272 ? 11.714 14.712 -25.944 1.00 66.31 272 HIS A N 1
ATOM 2051 C CA . HIS A 1 272 ? 11.494 15.917 -26.761 1.00 66.31 272 HIS A CA 1
ATOM 2052 C C . HIS A 1 272 ? 11.725 17.264 -26.023 1.00 66.31 272 HIS A C 1
ATOM 2054 O O . HIS A 1 272 ? 11.168 18.292 -26.403 1.00 66.31 272 HIS A O 1
ATOM 2060 N N . ALA A 1 273 ? 12.576 17.314 -24.996 1.00 64.31 273 ALA A N 1
ATOM 2061 C CA . ALA A 1 273 ? 12.899 18.525 -24.237 1.00 64.31 273 ALA A CA 1
ATOM 2062 C C . ALA A 1 273 ? 13.942 19.414 -24.942 1.00 64.31 273 ALA A C 1
ATOM 2064 O O . ALA A 1 273 ? 14.784 18.946 -25.692 1.00 64.31 273 ALA A O 1
ATOM 2065 N N . ARG A 1 274 ? 13.960 20.734 -24.736 1.00 59.75 274 ARG A N 1
ATOM 2066 C CA . ARG A 1 274 ? 14.957 21.594 -25.420 1.00 59.75 274 ARG A CA 1
ATOM 2067 C C . ARG A 1 274 ? 16.407 21.311 -24.982 1.00 59.75 274 ARG A C 1
ATOM 2069 O O . ARG A 1 274 ? 17.330 21.568 -25.751 1.00 59.75 274 ARG A O 1
ATOM 2076 N N . LEU A 1 275 ? 16.588 20.789 -23.773 1.00 53.56 275 LEU A N 1
ATOM 2077 C CA . LEU A 1 275 ? 17.864 20.412 -23.168 1.00 53.56 275 LEU A CA 1
ATOM 2078 C C . LEU A 1 275 ? 17.751 18.992 -22.600 1.00 53.56 275 LEU A C 1
ATOM 2080 O O . LEU A 1 275 ? 16.628 18.581 -22.300 1.00 53.56 275 LEU A O 1
ATOM 2084 N N . PRO A 1 276 ? 18.874 18.271 -22.427 1.00 53.88 276 PRO A N 1
ATOM 2085 C CA . PRO A 1 276 ? 18.865 17.000 -21.724 1.00 53.88 276 PRO A CA 1
ATOM 2086 C C . PRO A 1 276 ? 18.247 17.140 -20.327 1.00 53.88 276 PRO A C 1
ATOM 2088 O O . PRO A 1 276 ? 18.644 18.012 -19.546 1.00 53.88 276 PRO A O 1
ATOM 2091 N N . LEU A 1 277 ? 17.272 16.294 -20.018 1.00 59.16 277 LEU A N 1
ATOM 2092 C CA . LEU A 1 277 ? 16.690 16.165 -18.693 1.00 59.16 277 LEU A CA 1
ATOM 2093 C C . LEU A 1 277 ? 17.583 15.219 -17.908 1.00 59.16 277 LEU A C 1
ATOM 2095 O O . LEU A 1 277 ? 17.478 14.005 -18.033 1.00 59.16 277 LEU A O 1
ATOM 2099 N N . ALA A 1 278 ? 18.475 15.783 -17.090 1.00 56.94 278 ALA A N 1
ATOM 2100 C CA . ALA A 1 278 ? 19.493 15.007 -16.390 1.00 56.94 278 ALA A CA 1
ATOM 2101 C C . ALA A 1 278 ? 18.909 13.797 -15.645 1.00 56.94 278 ALA A C 1
ATOM 2103 O O . ALA A 1 278 ? 19.542 12.758 -15.621 1.00 56.94 278 ALA A O 1
ATOM 2104 N N . ALA A 1 279 ? 17.720 13.883 -15.043 1.00 57.62 279 ALA A N 1
ATOM 2105 C CA . ALA A 1 279 ? 17.077 12.746 -14.372 1.00 57.62 279 ALA A CA 1
ATOM 2106 C C . ALA A 1 279 ? 16.742 11.558 -15.301 1.00 57.62 279 ALA A C 1
ATOM 2108 O O . ALA A 1 279 ? 16.771 10.426 -14.837 1.00 57.62 279 ALA A O 1
ATOM 2109 N N . LEU A 1 280 ? 16.475 11.809 -16.584 1.00 58.03 280 LEU A N 1
ATOM 2110 C CA . LEU A 1 280 ? 15.963 10.828 -17.550 1.00 58.03 280 LEU A CA 1
ATOM 2111 C C . LEU A 1 280 ? 17.010 10.424 -18.605 1.00 58.03 280 LEU A C 1
ATOM 2113 O O . LEU A 1 280 ? 16.960 9.324 -19.142 1.00 58.03 280 LEU A O 1
ATOM 2117 N N . ASP A 1 281 ? 18.008 11.274 -18.850 1.00 68.94 281 ASP A N 1
ATOM 2118 C CA . ASP A 1 281 ? 19.063 11.061 -19.848 1.00 68.94 281 ASP A CA 1
ATOM 2119 C C . ASP A 1 281 ? 20.330 10.439 -19.232 1.00 68.94 281 ASP A C 1
ATOM 2121 O O . ASP A 1 281 ? 21.452 10.905 -19.461 1.00 68.94 281 ASP A O 1
ATOM 2125 N N . ARG A 1 282 ? 20.164 9.410 -18.394 1.00 74.12 282 ARG A N 1
ATOM 2126 C CA . ARG A 1 282 ? 21.266 8.706 -17.722 1.00 74.12 282 ARG A CA 1
ATOM 2127 C C . ARG A 1 282 ? 21.110 7.197 -17.828 1.00 74.12 282 ARG A C 1
ATOM 2129 O O . ARG A 1 282 ? 20.022 6.665 -17.651 1.00 74.12 282 ARG A O 1
ATOM 2136 N N . ILE A 1 283 ? 22.226 6.513 -18.054 1.00 75.31 283 ILE A N 1
ATOM 2137 C CA . ILE A 1 283 ? 22.318 5.054 -18.030 1.00 75.31 283 ILE A CA 1
ATOM 2138 C C . ILE A 1 283 ? 23.444 4.654 -17.086 1.00 75.31 283 ILE A C 1
ATOM 2140 O O . ILE A 1 283 ? 24.544 5.201 -17.163 1.00 75.31 283 ILE A O 1
ATOM 2144 N N . ALA A 1 284 ? 23.150 3.717 -16.188 1.00 77.00 284 ALA A N 1
ATOM 2145 C CA . ALA A 1 284 ? 24.137 3.073 -15.335 1.00 77.00 284 ALA A CA 1
ATOM 2146 C C . ALA A 1 284 ? 24.760 1.891 -16.090 1.00 77.00 284 ALA A C 1
ATOM 2148 O O . ALA A 1 284 ? 24.039 1.029 -16.592 1.00 77.00 284 ALA A O 1
ATOM 2149 N N . ILE A 1 285 ? 26.085 1.874 -16.194 1.00 78.19 285 ILE A N 1
ATOM 2150 C CA . ILE A 1 285 ? 26.852 0.840 -16.894 1.00 78.19 285 ILE A CA 1
ATOM 2151 C C . ILE A 1 285 ? 27.764 0.169 -15.880 1.00 78.19 285 ILE A C 1
ATOM 2153 O O . ILE A 1 285 ? 28.483 0.862 -15.168 1.00 78.19 285 ILE A O 1
ATOM 2157 N N . ASP A 1 286 ? 27.696 -1.160 -15.793 1.00 81.69 286 ASP A N 1
ATOM 2158 C CA . ASP A 1 286 ? 28.547 -1.949 -14.898 1.00 81.69 286 ASP A CA 1
ATOM 2159 C C . ASP A 1 286 ? 30.024 -1.727 -15.242 1.00 81.69 286 ASP A C 1
ATOM 2161 O O . ASP A 1 286 ? 30.378 -1.696 -16.419 1.00 81.69 286 ASP A O 1
ATOM 2165 N N . ASP A 1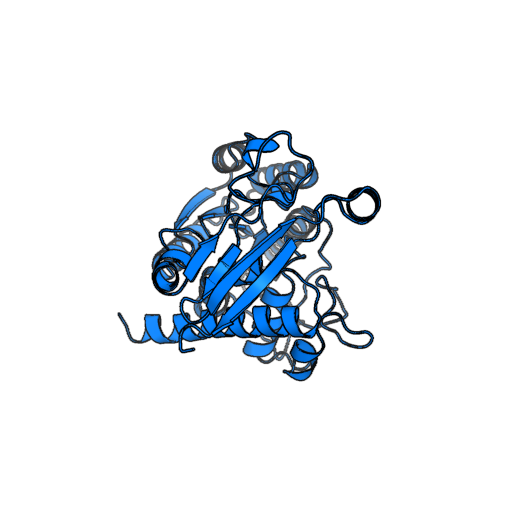 287 ? 30.892 -1.598 -14.242 1.00 79.06 287 ASP A N 1
ATOM 2166 C CA . ASP A 1 287 ? 32.327 -1.361 -14.447 1.00 79.06 287 ASP A CA 1
ATOM 2167 C C . ASP A 1 287 ? 33.038 -2.506 -15.199 1.00 79.06 287 ASP A C 1
ATOM 2169 O O . ASP A 1 287 ? 34.116 -2.306 -15.768 1.00 79.06 287 ASP A O 1
ATOM 2173 N N . ALA A 1 288 ? 32.445 -3.703 -15.259 1.00 82.62 288 ALA A N 1
ATOM 2174 C CA . ALA A 1 288 ? 32.905 -4.797 -16.114 1.00 82.62 288 ALA A CA 1
ATOM 2175 C C . ALA A 1 288 ? 32.654 -4.537 -17.612 1.00 82.62 288 ALA A C 1
ATOM 2177 O O . ALA A 1 288 ? 33.218 -5.235 -18.461 1.00 82.62 288 ALA A O 1
ATOM 2178 N N . LEU A 1 289 ? 31.834 -3.542 -17.955 1.00 82.00 289 LEU A N 1
ATOM 2179 C CA . LEU A 1 289 ? 31.489 -3.150 -19.315 1.00 82.00 289 LEU A CA 1
ATOM 2180 C C . LEU A 1 289 ? 32.084 -1.781 -19.645 1.00 82.00 289 LEU A C 1
ATOM 2182 O O . LEU A 1 289 ? 31.766 -0.751 -19.059 1.00 82.00 289 LEU A O 1
ATOM 2186 N N . LYS A 1 290 ? 32.916 -1.748 -20.679 1.00 82.75 290 LYS A N 1
ATOM 2187 C CA . LYS A 1 290 ? 33.426 -0.512 -21.256 1.00 82.75 290 LYS A CA 1
ATOM 2188 C C . LYS A 1 290 ? 32.480 -0.036 -22.351 1.00 82.75 290 LYS A C 1
ATOM 2190 O O . LYS A 1 290 ? 32.382 -0.668 -23.403 1.00 82.75 290 LYS A O 1
ATOM 2195 N N . LEU A 1 291 ? 31.828 1.103 -22.135 1.00 83.62 291 LEU A N 1
ATOM 2196 C CA . LEU A 1 291 ? 31.073 1.783 -23.187 1.00 83.62 291 LEU A CA 1
ATOM 2197 C C . LEU A 1 291 ? 32.032 2.278 -24.282 1.00 83.62 291 LEU A C 1
ATOM 2199 O O . LEU A 1 291 ? 32.950 3.054 -24.008 1.00 83.62 291 LEU A O 1
ATOM 2203 N N . VAL A 1 292 ? 31.815 1.843 -25.523 1.00 88.06 292 VAL A N 1
ATOM 2204 C CA . VAL A 1 292 ? 32.622 2.248 -26.689 1.00 88.06 292 VAL A CA 1
ATOM 2205 C C . VAL A 1 292 ? 31.875 3.174 -27.644 1.00 88.06 292 VAL A C 1
ATOM 2207 O O . VAL A 1 292 ? 32.506 3.915 -28.396 1.00 88.06 292 VAL A O 1
ATOM 2210 N N . GLY A 1 293 ? 30.548 3.190 -27.578 1.00 87.62 293 GLY A N 1
ATOM 2211 C CA . GLY A 1 293 ? 29.701 4.078 -28.360 1.00 87.62 293 GLY A CA 1
ATOM 2212 C C . GLY A 1 293 ? 28.316 4.168 -27.744 1.00 87.62 293 GLY A C 1
ATOM 2213 O O . GLY A 1 293 ? 27.876 3.253 -27.060 1.00 87.62 293 GLY A O 1
ATOM 2214 N N . GLY A 1 294 ? 27.628 5.280 -27.956 1.00 87.88 294 GLY A N 1
ATOM 2215 C CA . GLY A 1 294 ? 26.265 5.433 -27.482 1.00 87.88 294 GLY A CA 1
ATOM 2216 C C . GLY A 1 294 ? 25.614 6.683 -28.033 1.00 87.88 294 GLY A C 1
ATOM 2217 O O . GLY A 1 294 ? 26.296 7.645 -28.397 1.00 87.88 294 GLY A O 1
ATOM 2218 N N . GLY A 1 295 ? 24.291 6.664 -28.102 1.00 88.62 295 GLY A N 1
ATOM 2219 C CA . GLY A 1 295 ? 23.533 7.782 -28.628 1.00 88.62 295 GLY A CA 1
ATOM 2220 C C . GLY A 1 295 ? 22.034 7.570 -28.553 1.00 88.62 295 GLY A C 1
ATOM 2221 O O . GLY A 1 295 ? 21.539 6.513 -28.171 1.00 88.62 295 GLY A O 1
ATOM 2222 N N . VAL A 1 296 ? 21.306 8.593 -28.980 1.00 85.75 296 VAL A N 1
ATOM 2223 C CA . VAL A 1 296 ? 19.853 8.547 -29.119 1.00 85.75 296 VAL A CA 1
ATOM 2224 C C . VAL A 1 296 ? 19.498 8.447 -30.597 1.00 85.75 296 VAL A C 1
ATOM 2226 O O . VAL A 1 296 ? 20.047 9.171 -31.431 1.00 85.75 296 VAL A O 1
ATOM 2229 N N . PHE A 1 297 ? 18.570 7.558 -30.936 1.00 85.19 297 PHE A N 1
ATOM 2230 C CA . PHE A 1 297 ? 17.962 7.500 -32.258 1.00 85.19 297 PHE A CA 1
ATOM 2231 C C . PHE A 1 297 ? 16.965 8.652 -32.432 1.00 85.19 297 PHE A C 1
ATOM 2233 O O . PHE A 1 297 ? 15.757 8.476 -32.305 1.00 85.19 297 PHE A O 1
ATOM 2240 N N . ASP A 1 298 ? 17.475 9.838 -32.757 1.00 85.25 298 ASP A N 1
ATOM 2241 C CA . ASP A 1 298 ? 16.666 11.028 -33.042 1.00 85.25 298 ASP A CA 1
ATOM 2242 C C . ASP A 1 298 ? 16.315 11.110 -34.539 1.00 85.25 298 ASP A C 1
ATOM 2244 O O . ASP A 1 298 ? 16.890 11.877 -35.312 1.00 85.25 298 ASP A O 1
ATOM 2248 N N . THR A 1 299 ? 15.401 10.238 -34.972 1.00 87.12 299 THR A N 1
ATOM 2249 C CA . THR A 1 299 ? 14.887 10.197 -36.353 1.00 87.12 299 THR A CA 1
ATOM 2250 C C . THR A 1 299 ? 13.400 10.551 -36.387 1.00 87.12 299 THR A C 1
ATOM 2252 O O . THR A 1 299 ? 12.700 10.289 -35.408 1.00 87.12 299 THR A O 1
ATOM 2255 N N . PRO A 1 300 ? 12.859 11.085 -37.499 1.00 85.94 300 PRO A N 1
ATOM 2256 C CA . PRO A 1 300 ? 11.422 11.349 -37.616 1.00 85.94 300 PRO A CA 1
ATOM 2257 C C . PRO A 1 300 ? 10.554 10.116 -37.332 1.00 85.94 300 PRO A C 1
ATOM 2259 O O . PRO A 1 300 ? 9.441 10.239 -36.831 1.00 85.94 300 PRO A O 1
ATOM 2262 N N . GLU A 1 301 ? 11.044 8.924 -37.665 1.00 84.50 301 GLU A N 1
ATOM 2263 C CA . GLU A 1 301 ? 10.387 7.649 -37.388 1.00 84.50 301 GLU A CA 1
ATOM 2264 C C . GLU A 1 301 ? 10.372 7.348 -35.888 1.00 84.50 301 GLU A C 1
ATOM 2266 O O . GLU A 1 301 ? 9.313 7.028 -35.355 1.00 84.50 301 GLU A O 1
ATOM 2271 N N . ALA A 1 302 ? 11.507 7.510 -35.201 1.00 77.00 302 ALA A N 1
ATOM 2272 C CA . ALA A 1 302 ? 11.607 7.322 -33.754 1.00 77.00 302 ALA A CA 1
ATOM 2273 C C . ALA A 1 302 ? 10.729 8.316 -32.981 1.00 77.00 302 ALA A C 1
ATOM 2275 O O . ALA A 1 302 ? 9.986 7.908 -32.096 1.00 77.00 302 ALA A O 1
ATOM 2276 N N . GLN A 1 303 ? 10.729 9.586 -33.397 1.00 77.69 303 GLN A N 1
ATOM 2277 C CA . GLN A 1 303 ? 9.885 10.644 -32.833 1.00 77.69 303 GLN A CA 1
ATOM 2278 C C . GLN A 1 303 ? 8.379 10.381 -33.012 1.00 77.69 303 GLN A C 1
ATOM 2280 O O . GLN A 1 303 ? 7.565 10.884 -32.245 1.00 77.69 303 GLN A O 1
ATOM 2285 N N . ARG A 1 304 ? 7.980 9.630 -34.050 1.00 77.75 304 ARG A N 1
ATOM 2286 C CA . ARG A 1 304 ? 6.582 9.204 -34.244 1.00 77.75 304 ARG A CA 1
ATOM 2287 C C . ARG A 1 304 ? 6.238 7.940 -33.465 1.00 77.75 304 ARG A C 1
ATOM 2289 O O . ARG A 1 304 ? 5.066 7.719 -33.179 1.00 77.75 304 ARG A O 1
ATOM 2296 N N . ALA A 1 305 ? 7.228 7.090 -33.212 1.00 69.38 305 ALA A N 1
ATOM 2297 C CA . ALA A 1 305 ? 7.036 5.788 -32.591 1.00 69.38 305 ALA A CA 1
ATOM 2298 C C . ALA A 1 305 ? 6.984 5.858 -31.060 1.00 69.38 305 ALA A C 1
ATOM 2300 O O . ALA A 1 305 ? 6.338 5.006 -30.455 1.00 69.38 305 ALA A O 1
ATOM 2301 N N . SER A 1 306 ? 7.664 6.828 -30.446 1.00 69.06 306 SER A N 1
ATOM 2302 C CA . SER A 1 306 ? 7.789 6.931 -28.993 1.00 69.06 306 SER A CA 1
ATOM 2303 C C . SER A 1 306 ? 8.070 8.372 -28.567 1.00 69.06 306 SER A C 1
ATOM 2305 O O . SER A 1 306 ? 8.829 9.083 -29.224 1.00 69.06 306 SER A O 1
ATOM 2307 N N . ASP A 1 307 ? 7.474 8.782 -27.454 1.00 68.12 307 ASP A N 1
ATOM 2308 C CA . ASP A 1 307 ? 7.774 10.016 -26.720 1.00 68.12 307 ASP A CA 1
ATOM 2309 C C . ASP A 1 307 ? 9.122 9.948 -25.978 1.00 68.12 307 ASP A C 1
ATOM 2311 O O . ASP A 1 307 ? 9.753 10.983 -25.735 1.00 68.12 307 ASP A O 1
ATOM 2315 N N . HIS A 1 308 ? 9.592 8.727 -25.702 1.00 73.06 308 HIS A N 1
ATOM 2316 C CA . HIS A 1 308 ? 10.959 8.418 -25.298 1.00 73.06 308 HIS A CA 1
ATOM 2317 C C . HIS A 1 308 ? 11.746 7.843 -26.483 1.00 73.06 308 HIS A C 1
ATOM 2319 O O . HIS A 1 308 ? 11.543 6.698 -26.899 1.00 73.06 308 HIS A O 1
ATOM 2325 N N . LEU A 1 309 ? 12.677 8.619 -27.027 1.00 79.25 309 LEU A N 1
ATOM 2326 C CA . LEU A 1 309 ? 13.511 8.212 -28.149 1.00 79.25 309 LEU A CA 1
ATOM 2327 C C . LEU A 1 309 ? 14.375 6.995 -27.772 1.00 79.25 309 LEU A C 1
ATOM 2329 O O . LEU A 1 309 ? 14.936 6.954 -26.669 1.00 79.25 309 LEU A O 1
ATOM 2333 N N . PRO A 1 310 ? 14.507 5.999 -28.668 1.00 80.06 310 PRO A N 1
ATOM 2334 C CA . PRO A 1 310 ? 15.312 4.817 -28.400 1.00 80.06 310 PRO A CA 1
ATOM 2335 C C . PRO A 1 310 ? 16.788 5.177 -28.220 1.00 80.06 310 PRO A C 1
ATOM 2337 O O . PRO A 1 310 ? 17.343 5.979 -28.972 1.00 80.06 310 PRO A O 1
ATOM 2340 N N . ILE A 1 311 ? 17.435 4.546 -27.246 1.00 83.38 311 ILE A N 1
ATOM 2341 C CA . ILE A 1 311 ? 18.861 4.716 -26.965 1.00 83.38 311 ILE A CA 1
ATOM 2342 C C . ILE A 1 311 ? 19.609 3.500 -27.511 1.00 83.38 311 ILE A C 1
ATOM 2344 O O . ILE A 1 311 ? 19.130 2.373 -27.396 1.00 83.38 311 ILE A O 1
ATOM 2348 N N . TRP A 1 312 ? 20.783 3.719 -28.096 1.00 85.50 312 TRP A N 1
ATOM 2349 C CA . TRP A 1 312 ? 21.717 2.651 -28.438 1.00 85.50 312 TRP A CA 1
ATOM 2350 C C . TRP A 1 312 ? 23.012 2.813 -27.662 1.00 85.50 312 TRP A C 1
ATOM 2352 O O . TRP A 1 312 ? 23.447 3.931 -27.379 1.00 85.50 312 TRP A O 1
ATOM 2362 N N . LEU A 1 313 ? 23.614 1.679 -27.325 1.00 85.88 313 LEU A N 1
ATOM 2363 C CA . LEU A 1 313 ? 24.880 1.587 -26.620 1.00 85.88 313 LEU A CA 1
ATOM 2364 C C . LEU A 1 313 ? 25.668 0.411 -27.194 1.00 85.88 313 LEU A C 1
ATOM 2366 O O . LEU A 1 313 ? 25.123 -0.681 -27.357 1.00 85.88 313 LEU A O 1
ATOM 2370 N N . ASP A 1 314 ? 26.946 0.645 -27.456 1.00 87.31 314 ASP A N 1
ATOM 2371 C CA . ASP A 1 314 ? 27.921 -0.364 -27.843 1.00 87.31 314 ASP A CA 1
ATOM 2372 C C . ASP A 1 314 ? 28.885 -0.585 -26.678 1.00 87.31 314 ASP A C 1
ATOM 2374 O O . ASP A 1 314 ? 29.459 0.369 -26.143 1.00 87.31 314 ASP A O 1
ATOM 2378 N N . PHE A 1 315 ? 29.109 -1.847 -26.315 1.00 87.25 315 PHE A N 1
ATOM 2379 C CA . PHE A 1 315 ? 29.941 -2.219 -25.173 1.00 87.25 315 PHE A CA 1
ATOM 2380 C C . PHE A 1 315 ? 31.039 -3.209 -25.558 1.00 87.25 315 PHE A C 1
ATOM 2382 O O . PHE A 1 315 ? 30.894 -4.002 -26.489 1.00 87.25 315 PHE A O 1
ATOM 2389 N N . GLN A 1 316 ? 32.121 -3.192 -24.787 1.00 86.12 316 GLN A N 1
ATOM 2390 C CA . GLN A 1 316 ? 33.154 -4.225 -24.752 1.00 86.12 316 GLN A CA 1
ATOM 2391 C C . GLN A 1 316 ? 33.343 -4.695 -23.313 1.00 86.12 316 GLN A C 1
ATOM 2393 O O . GLN A 1 316 ? 33.119 -3.927 -22.378 1.00 86.12 316 GLN A O 1
ATOM 2398 N N . HIS A 1 317 ? 33.769 -5.939 -23.115 1.00 78.75 317 HIS A N 1
ATOM 2399 C CA . HIS A 1 317 ? 34.145 -6.387 -21.780 1.00 78.75 317 HIS A CA 1
ATOM 2400 C C . HIS A 1 317 ? 35.441 -5.676 -21.368 1.00 78.75 317 HIS A C 1
ATOM 2402 O O . HIS A 1 317 ? 36.373 -5.575 -22.162 1.00 78.75 317 HIS A O 1
ATOM 2408 N N . ALA A 1 318 ? 35.524 -5.170 -20.138 1.00 67.50 318 ALA A N 1
ATOM 2409 C CA . ALA A 1 318 ? 36.663 -4.367 -19.680 1.00 67.50 318 ALA A CA 1
ATOM 2410 C C . ALA A 1 318 ? 37.991 -5.155 -19.582 1.00 67.50 318 ALA A C 1
ATOM 2412 O O . ALA A 1 318 ? 39.036 -4.566 -19.313 1.00 67.50 318 ALA A O 1
ATOM 2413 N N . SER A 1 319 ? 37.953 -6.477 -19.784 1.00 69.25 319 SER A N 1
ATOM 2414 C CA . SER A 1 319 ? 39.100 -7.390 -19.698 1.00 69.25 319 SER A CA 1
ATOM 2415 C C . SER A 1 319 ? 39.778 -7.722 -21.036 1.00 69.25 319 SER A C 1
ATOM 2417 O O . SER A 1 319 ? 40.672 -8.568 -21.026 1.00 69.25 319 SER A O 1
ATOM 2419 N N . ASP A 1 320 ? 39.372 -7.088 -22.142 1.00 50.78 320 ASP A N 1
ATOM 2420 C CA . ASP A 1 320 ? 39.966 -7.259 -23.481 1.00 50.78 320 ASP A CA 1
ATOM 2421 C C . ASP A 1 320 ? 40.823 -6.053 -23.918 1.00 50.78 320 ASP A C 1
ATOM 2423 O O . ASP A 1 320 ? 40.393 -4.888 -23.723 1.00 50.78 320 ASP A O 1
#

pLDDT: mean 89.8, std 12.97, range [43.72, 98.94]

Radius of gyration: 21.35 Å; chains: 1; bounding box: 64×43×58 Å

Sequence (320 aa):
MSMTDTAENNMANAIRALTMDAVQAANSGHPGMPMGMADVATVLFNRFINIDPSNPKWADRDRFVLSAGHGSMLLYSIHHLLGYRDMDIDQIRNFRQMGFRTAGHPEYGHAEGIETTTGPLGQGIATAVGMAIAERMQNAKFGDDVVDHWTYVISGDGCLMEGISHEAIDMAGHMGLGRLILMWDDNSITIDGATDMSTSTDQQARFGAAGWQVISVDGHDKDAVAAAITEARSDETRPTLIAGDMNEWSLNVGLGRLAHHFTIHAPGKSFHARLPLAALDRIAIDDALKLVGGGVFDTPEAQRASDHLPIWLDFQHASD

Foldseek 3Di:
DDPVVVVLVVQLVLLLVLLVQLCVLVVHADNFVLNLLSLLLSLCLVPPFAADLVCLPQPAGAAEFALVQRSLSNVLSSSQVNCNPLRDSVLSSQQCHPPHLNNSGHPPPSGRNHPHTHDPAQVSLQVLLVVLVVLVVVCVVPNCVRGPYAYEYEHEPRNCPDPSNLVSLLVQQVVQSLRYEYEYQDQQADPVGGVVVPDDDPVQVSSVVSRAAEAEAASNPSVRSNVQVVVSNVRSRHYYYYYYHSRCPDCVHNVVVCVVQWDKDFQAAQAPDPHRPVVPRIDTDGPQKDWPHKHFPPDPVQVVVDRGTDIDTDIDGPVD

Secondary structure (DSSP, 8-state):
--HHHHHHHHHHHHHHHHHHHHHHHHT-S--HHHHHTHHHHHHIIIII----TT-TT-TTSPEEEESSGGGHHHHHHHHHHTT-TT--HHHHHTTT-TTSS--SS--BTTBTT--S---STTHHHHHHHHHHHHHHHHHHHH-TTT----EEEEEEHHHHHSHHHHHHHHHHHHTT-TTEEEEEE---EETTEEGGGT----HHHHHHHTT-EEEEEETT-HHHHHHHHHHHHH-TTS-EEEEEE--TTSTTTHHHHHTTTEEEE-----BSSSS--TTTS-EEEETTEEEEEEEE---HHHHHH-SBPPEEEEEEETT-